Protein AF-0000000071563543 (afdb_homodimer)

Solvent-accessible surface area (backbone atoms only — not comparable to full-atom values): 16253 Å² total; per-residue (Å²): 119,49,54,72,37,62,55,32,38,32,31,23,41,93,49,67,70,64,44,51,49,51,49,24,72,62,41,57,34,40,80,50,36,79,45,78,45,57,53,70,55,47,17,63,61,61,69,35,84,88,38,40,29,44,38,34,32,29,26,33,91,83,61,76,29,34,41,33,40,36,32,52,75,72,74,52,90,63,79,70,77,57,81,63,28,52,14,60,48,34,44,30,37,27,32,78,44,58,68,60,45,46,50,48,38,29,75,74,67,69,46,83,72,74,73,38,64,49,56,52,89,74,28,39,59,25,33,41,30,34,67,47,64,48,94,66,48,27,40,34,32,44,33,26,70,44,85,44,76,74,43,59,113,119,50,55,72,36,63,54,33,39,32,32,24,40,92,49,67,69,63,45,51,50,51,49,26,74,62,41,56,32,40,80,49,35,77,43,77,47,57,54,69,55,48,17,62,61,61,70,34,85,86,39,42,29,44,37,34,34,32,25,34,92,84,61,75,29,34,42,33,40,34,32,54,74,72,74,49,91,61,81,70,76,58,79,64,28,53,15,60,48,34,45,29,37,28,32,78,44,58,68,60,44,46,49,48,37,30,76,74,67,67,45,84,72,74,72,38,64,48,58,51,90,75,28,39,58,25,33,40,30,32,64,45,65,49,94,66,49,27,39,33,30,44,33,26,71,45,84,44,78,73,44,59,111

Sequence (306 aa):
MALLGHDHVNVVVTDMERSIRFYSALFGLGIVMDRPLSGEWFEQVTGLENARARCVILAAPDGTCRIELLQFKTRQPAEAPLPSTPGLRHLALRVDDLGTCLETLHRQFGQTVTATQVPDHIIRGGKGMCYIRDPDGAIIELCQYGLEQPEFRMALLGHDHVNVVVTDMERSIRFYSALFGLGIVMDRPLSGEWFEQVTGLENARARCVILAAPDGTCRIELLQFKTRQPAEAPLPSTPGLRHLALRVDDLGTCLETLHRQFGQTVTATQVPDHIIRGGKGMCYIRDPDGAIIELCQYGLEQPEFR

pLDDT: mean 90.13, std 9.22, range [58.78, 98.12]

InterPro domains:
  IPR004360 Glyoxalase/fosfomycin resistance/dioxygenase domain [PF00903] (7-142)
  IPR018146 Glyoxalase I, conserved site [PS00934] (8-29)
  IPR029068 Glyoxalase/Bleomycin resistance protein/Dihydroxybiphenyl dioxygenase [G3DSA:3.10.180.10] (1-147)
  IPR029068 Glyoxalase/Bleomycin resistance protein/Dihydroxybiphenyl dioxygenase [SSF54593] (3-145)
  IPR037523 Vicinal oxygen chelate (VOC), core domain [PS51819] (5-145)
  IPR051785 Methylmalonyl-CoA/ethylmalonyl-CoA epimerase [PTHR43048] (3-145)

Foldseek 3Di:
DDDPDDQAAEDEDADDVQQQCQCCQQPVWDWPDWDKDFDDVVCVVVVPPRWIWIWTWTADPVRRYIYIYIYTPDDDDDDQDDCPDDDDAEAEDEDADPPVSQVSCCPPVNDHDDWDKDDCVQWPQTKIWDWDAGPVGGTYMYMYGGDDPPRHD/DDDPDDQAAEDEDADDVQQCCQCCQQPVWDWPDWDKDFDDVVCVVVVPPRWIWIWTWTADPVRRYIYIYIYTPDDDDDDQDDCPDDDDAEAEDEDADPPVSQVSCCPPVNDHDDWDKDDCVQWPQTKIWDWDAGPSGGTYMYMYGGDDPPRHD

Organism: Paramagnetospirillum magneticum (strain ATCC 700264 / AMB-1) (NCBI:txid342108)

Structure (mmCIF, N/CA/C/O backbone):
data_AF-0000000071563543-model_v1
#
loop_
_entity.id
_entity.type
_entity.pdbx_description
1 polymer 'Lactoylglutathione lyase and related lyase'
#
loop_
_atom_site.group_PDB
_atom_site.id
_atom_site.type_symbol
_atom_site.label_atom_id
_atom_site.label_alt_id
_atom_site.label_comp_id
_atom_site.label_asym_id
_atom_site.label_entity_id
_atom_site.label_seq_id
_atom_site.pdbx_PDB_ins_code
_atom_site.Cartn_x
_atom_site.Cartn_y
_atom_site.Cartn_z
_atom_site.occupancy
_atom_site.B_iso_or_equiv
_atom_site.auth_seq_id
_atom_site.auth_comp_id
_atom_site.auth_asym_id
_atom_site.auth_atom_id
_atom_site.pdbx_PDB_model_num
ATOM 1 N N . MET A 1 1 ? -11.578 -18.984 3.875 1 67.56 1 MET A N 1
ATOM 2 C CA . MET A 1 1 ? -10.344 -18.297 3.5 1 67.56 1 MET A CA 1
ATOM 3 C C . MET A 1 1 ? -10 -17.203 4.508 1 67.56 1 MET A C 1
ATOM 5 O O . MET A 1 1 ? -10.875 -16.453 4.934 1 67.56 1 MET A O 1
ATOM 9 N N . ALA A 1 2 ? -8.688 -17.484 4.992 1 78.88 2 ALA A N 1
ATOM 10 C CA . ALA A 1 2 ? -8.391 -16.531 6.055 1 78.88 2 ALA A CA 1
ATOM 11 C C . ALA A 1 2 ? -7.25 -15.602 5.648 1 78.88 2 ALA A C 1
ATOM 13 O O . ALA A 1 2 ? -6.273 -16.031 5.035 1 78.88 2 ALA A O 1
ATOM 14 N N . LEU A 1 3 ? -7.504 -14.359 5.574 1 90.62 3 LEU A N 1
ATOM 15 C CA . LEU A 1 3 ? -6.438 -13.359 5.57 1 90.62 3 LEU A CA 1
ATOM 16 C C . LEU A 1 3 ? -5.578 -13.477 6.824 1 90.62 3 LEU A C 1
ATOM 18 O O . LEU A 1 3 ? -6.094 -13.398 7.941 1 90.62 3 LEU A O 1
ATOM 22 N N . LEU A 1 4 ? -4.312 -13.695 6.57 1 88.38 4 LEU A N 1
ATOM 23 C CA . LEU A 1 4 ? -3.418 -13.773 7.723 1 88.38 4 LEU A CA 1
ATOM 24 C C . LEU A 1 4 ? -2.898 -12.383 8.094 1 88.38 4 LEU A C 1
ATOM 26 O O . LEU A 1 4 ? -2.518 -12.148 9.242 1 88.38 4 LEU A O 1
ATOM 30 N N . GLY A 1 5 ? -2.83 -11.477 7.098 1 89.25 5 GLY A N 1
ATOM 31 C CA . GLY A 1 5 ? -2.438 -10.109 7.414 1 89.25 5 GLY A CA 1
ATOM 32 C C . GLY A 1 5 ? -1.781 -9.398 6.246 1 89.25 5 GLY A C 1
ATOM 33 O O . GLY A 1 5 ? -1.666 -9.961 5.152 1 89.25 5 GLY A O 1
ATOM 34 N N . HIS A 1 6 ? -1.491 -8.164 6.461 1 91.44 6 HIS A N 1
ATOM 35 C CA . HIS A 1 6 ? -0.686 -7.363 5.547 1 91.44 6 HIS A CA 1
ATOM 36 C C . HIS A 1 6 ? 0.743 -7.891 5.465 1 91.44 6 HIS A C 1
ATOM 38 O O . HIS A 1 6 ? 1.359 -8.188 6.488 1 91.44 6 HIS A O 1
ATOM 44 N N . ASP A 1 7 ? 1.239 -8.188 4.266 1 93.19 7 ASP A N 1
ATOM 45 C CA . ASP A 1 7 ? 2.611 -8.664 4.117 1 93.19 7 ASP A CA 1
ATOM 46 C C . ASP A 1 7 ? 3.564 -7.504 3.828 1 93.19 7 ASP A C 1
ATOM 48 O O . ASP A 1 7 ? 4.535 -7.293 4.559 1 93.19 7 ASP A O 1
ATOM 52 N N . HIS A 1 8 ? 3.35 -6.816 2.764 1 95.81 8 HIS A N 1
ATOM 53 C CA . HIS A 1 8 ? 4.156 -5.645 2.432 1 95.81 8 HIS A CA 1
ATOM 54 C C . HIS A 1 8 ? 3.459 -4.777 1.391 1 95.81 8 HIS A C 1
ATOM 56 O O . HIS A 1 8 ? 2.447 -5.18 0.814 1 95.81 8 HIS A O 1
ATOM 62 N N . VAL A 1 9 ? 3.934 -3.578 1.262 1 96.5 9 VAL A N 1
ATOM 63 C CA . VAL A 1 9 ? 3.621 -2.719 0.124 1 96.5 9 VAL A CA 1
ATOM 64 C C . VAL A 1 9 ? 4.852 -2.578 -0.771 1 96.5 9 VAL A C 1
ATOM 66 O O . VAL A 1 9 ? 5.969 -2.42 -0.279 1 96.5 9 VAL A O 1
ATOM 69 N N . ASN A 1 10 ? 4.602 -2.67 -2.016 1 96.19 10 ASN A N 1
ATOM 70 C CA . ASN A 1 10 ? 5.703 -2.559 -2.967 1 96.19 10 ASN A CA 1
ATOM 71 C C . ASN A 1 10 ? 5.797 -1.154 -3.555 1 96.19 10 ASN A C 1
ATOM 73 O O . ASN A 1 10 ? 4.777 -0.547 -3.891 1 96.19 10 ASN A O 1
ATOM 77 N N . VAL A 1 11 ? 6.961 -0.669 -3.668 1 95 11 VAL A N 1
ATOM 78 C CA . VAL A 1 11 ? 7.289 0.562 -4.379 1 95 11 VAL A CA 1
ATOM 79 C C . VAL A 1 11 ? 8.352 0.281 -5.441 1 95 11 VAL A C 1
ATOM 81 O O . VAL A 1 11 ? 9.438 -0.201 -5.129 1 95 11 VAL A O 1
ATOM 84 N N . VAL A 1 12 ? 8.023 0.518 -6.641 1 93.12 12 VAL A N 1
ATOM 85 C CA . VAL A 1 12 ? 9.008 0.439 -7.719 1 93.12 12 VAL A CA 1
ATOM 86 C C . VAL A 1 12 ? 9.828 1.728 -7.766 1 93.12 12 VAL A C 1
ATOM 88 O O . VAL A 1 12 ? 9.266 2.824 -7.828 1 93.12 12 VAL A O 1
ATOM 91 N N . VAL A 1 13 ? 11.117 1.605 -7.75 1 94.38 13 VAL A N 1
ATOM 92 C CA . VAL A 1 13 ? 11.969 2.773 -7.555 1 94.38 13 VAL A CA 1
ATOM 93 C C . VAL A 1 13 ? 12.969 2.881 -8.703 1 94.38 13 VAL A C 1
ATOM 95 O O . VAL A 1 13 ? 13.266 1.888 -9.375 1 94.38 13 VAL A O 1
ATOM 98 N N . THR A 1 14 ? 13.523 4.102 -8.922 1 93.12 14 THR A N 1
ATOM 99 C CA . THR A 1 14 ? 14.484 4.348 -10 1 93.12 14 THR A CA 1
ATOM 100 C C . THR A 1 14 ? 15.906 4.391 -9.453 1 93.12 14 THR A C 1
ATOM 102 O O . THR A 1 14 ? 16.875 4.234 -10.211 1 93.12 14 THR A O 1
ATOM 105 N N . ASP A 1 15 ? 16.094 4.637 -8.188 1 95.5 15 ASP A N 1
ATOM 106 C CA . ASP A 1 15 ? 17.375 4.656 -7.477 1 95.5 15 ASP A CA 1
ATOM 107 C C . ASP A 1 15 ? 17.25 4.004 -6.102 1 95.5 15 ASP A C 1
ATOM 109 O O . ASP A 1 15 ? 16.703 4.605 -5.172 1 95.5 15 ASP A O 1
ATOM 113 N N . MET A 1 16 ? 17.781 2.801 -5.969 1 97.38 16 MET A N 1
ATOM 114 C CA . MET A 1 16 ? 17.594 1.963 -4.789 1 97.38 16 MET A CA 1
ATOM 115 C C . MET A 1 16 ? 18.156 2.635 -3.543 1 97.38 16 MET A C 1
ATOM 117 O O . MET A 1 16 ? 17.484 2.729 -2.518 1 97.38 16 MET A O 1
ATOM 121 N N . GLU A 1 17 ? 19.375 3.121 -3.652 1 98.12 17 GLU A N 1
ATOM 122 C CA . GLU A 1 17 ? 20.031 3.689 -2.486 1 98.12 17 GLU A CA 1
ATOM 123 C C . GLU A 1 17 ? 19.312 4.934 -1.982 1 98.12 17 GLU A C 1
ATOM 125 O O . GLU A 1 17 ? 19.188 5.141 -0.774 1 98.12 17 GLU A O 1
ATOM 130 N N . ARG A 1 18 ? 18.875 5.754 -2.861 1 97.19 18 ARG A N 1
ATOM 131 C CA . ARG A 1 18 ? 18.109 6.941 -2.492 1 97.19 18 ARG A CA 1
ATOM 132 C C . ARG A 1 18 ? 16.844 6.562 -1.751 1 97.19 18 ARG A C 1
ATOM 134 O O . ARG A 1 18 ? 16.484 7.199 -0.755 1 97.19 18 ARG A O 1
ATOM 141 N N . SER A 1 19 ? 16.188 5.57 -2.279 1 97.69 19 SER A N 1
ATOM 142 C CA . SER A 1 19 ? 14.938 5.137 -1.661 1 97.69 19 SER A CA 1
ATOM 143 C C . SER A 1 19 ? 15.188 4.488 -0.303 1 97.69 19 SER A C 1
ATOM 145 O O . SER A 1 19 ? 14.461 4.75 0.659 1 97.69 19 SER A O 1
ATOM 147 N N . ILE A 1 20 ? 16.188 3.656 -0.198 1 98.06 20 ILE A N 1
ATOM 148 C CA . ILE A 1 20 ? 16.547 3.049 1.079 1 98.06 20 ILE A CA 1
ATOM 149 C C . ILE A 1 20 ? 16.797 4.141 2.119 1 98.06 20 ILE A C 1
ATOM 151 O O . ILE A 1 20 ? 16.281 4.066 3.238 1 98.06 20 ILE A O 1
ATOM 155 N N . ARG A 1 21 ? 17.547 5.137 1.767 1 97.62 21 ARG A N 1
ATOM 156 C CA . ARG A 1 21 ? 17.875 6.23 2.676 1 97.62 21 ARG A CA 1
ATOM 157 C C . ARG A 1 21 ? 16.609 6.945 3.141 1 97.62 21 ARG A C 1
ATOM 159 O O . ARG A 1 21 ? 16.469 7.27 4.32 1 97.62 21 ARG A O 1
ATOM 166 N N . PHE A 1 22 ? 15.727 7.203 2.256 1 97.25 22 PHE A N 1
ATOM 167 C CA . PHE A 1 22 ? 14.484 7.91 2.561 1 97.25 22 PHE A CA 1
ATOM 168 C C . PHE A 1 22 ? 13.672 7.148 3.604 1 97.25 22 PHE A C 1
ATOM 170 O O . PHE A 1 22 ? 13.336 7.699 4.656 1 97.25 22 PHE A O 1
ATOM 177 N N . TYR A 1 23 ? 13.367 5.898 3.326 1 97.06 23 TYR A N 1
ATOM 178 C CA . TYR A 1 23 ? 12.5 5.105 4.191 1 97.06 23 TYR A CA 1
ATOM 179 C C . TYR A 1 23 ? 13.195 4.773 5.504 1 97.06 23 TYR A C 1
ATOM 181 O O . TYR A 1 23 ? 12.555 4.68 6.551 1 97.06 23 TYR A O 1
ATOM 189 N N . SER A 1 24 ? 14.531 4.613 5.453 1 95.69 24 SER A N 1
ATOM 190 C CA . SER A 1 24 ? 15.281 4.363 6.68 1 95.69 24 SER A CA 1
ATOM 191 C C . SER A 1 24 ? 15.305 5.598 7.574 1 95.69 24 SER A C 1
ATOM 193 O O . SER A 1 24 ? 15.062 5.5 8.781 1 95.69 24 SER A O 1
ATOM 195 N N . ALA A 1 25 ? 15.594 6.711 7.043 1 94.56 25 ALA A N 1
ATOM 196 C CA . ALA A 1 25 ? 15.742 7.949 7.805 1 94.56 25 ALA A CA 1
ATOM 197 C C . ALA A 1 25 ? 14.422 8.367 8.438 1 94.56 25 ALA A C 1
ATOM 199 O O . ALA A 1 25 ? 14.391 8.82 9.578 1 94.56 25 ALA A O 1
ATOM 200 N N . LEU A 1 26 ? 13.344 8.195 7.711 1 94 26 LEU A N 1
ATOM 201 C CA . LEU A 1 26 ? 12.062 8.711 8.188 1 94 26 LEU A CA 1
ATOM 202 C C . LEU A 1 26 ? 11.391 7.703 9.117 1 94 26 LEU A C 1
ATOM 204 O O . LEU A 1 26 ? 10.703 8.094 10.062 1 94 26 LEU A O 1
ATOM 208 N N . PHE A 1 27 ? 11.586 6.41 8.812 1 94.75 27 PHE A N 1
ATOM 209 C CA . PHE A 1 27 ? 10.734 5.445 9.492 1 94.75 27 PHE A CA 1
ATOM 210 C C . PHE A 1 27 ? 11.562 4.43 10.266 1 94.75 27 PHE A C 1
ATOM 212 O O . PHE A 1 27 ? 11.023 3.566 10.953 1 94.75 27 PHE A O 1
ATOM 219 N N . GLY A 1 28 ? 12.867 4.496 10.172 1 93.44 28 GLY A N 1
ATOM 220 C CA . GLY A 1 28 ? 13.734 3.58 10.891 1 93.44 28 GLY A CA 1
ATOM 221 C C . GLY A 1 28 ? 13.672 2.158 10.367 1 93.44 28 GLY A C 1
ATOM 222 O O . GLY A 1 28 ? 13.898 1.204 11.117 1 93.44 28 GLY A O 1
ATOM 223 N N . LEU A 1 29 ? 13.273 2.012 9.133 1 95.44 29 LEU A N 1
ATOM 224 C CA . LEU A 1 29 ? 13.211 0.683 8.531 1 95.44 29 LEU A CA 1
A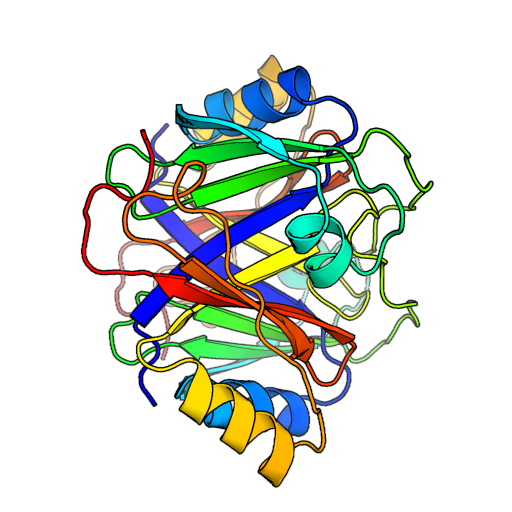TOM 225 C C . LEU A 1 29 ? 14.602 0.188 8.148 1 95.44 29 LEU A C 1
ATOM 227 O O . LEU A 1 29 ? 15.43 0.966 7.684 1 95.44 29 LEU A O 1
ATOM 231 N N . GLY A 1 30 ? 14.789 -1.128 8.414 1 95.94 30 GLY A N 1
ATOM 232 C CA . GLY A 1 30 ? 16.062 -1.745 8.07 1 95.94 30 GLY A CA 1
ATOM 233 C C . GLY A 1 30 ? 15.93 -2.82 7.008 1 95.94 30 GLY A C 1
ATOM 234 O O . GLY A 1 30 ? 14.852 -3.367 6.797 1 95.94 30 GLY A O 1
ATOM 235 N N . ILE A 1 31 ? 17.078 -3.152 6.316 1 96.75 31 ILE A N 1
ATOM 236 C CA . ILE A 1 31 ? 17.094 -4.137 5.242 1 96.75 31 ILE A CA 1
ATOM 237 C C . ILE A 1 31 ? 17 -5.543 5.824 1 96.75 31 ILE A C 1
ATOM 239 O O . ILE A 1 31 ? 17.812 -5.926 6.676 1 96.75 31 ILE A O 1
ATOM 243 N N . VAL A 1 32 ? 16.078 -6.293 5.348 1 95 32 VAL A N 1
ATOM 244 C CA . VAL A 1 32 ? 15.977 -7.676 5.801 1 95 32 VAL A CA 1
ATOM 245 C C . VAL A 1 32 ? 16.188 -8.617 4.617 1 95 32 VAL A C 1
ATOM 247 O O . VAL A 1 32 ? 16.359 -9.828 4.801 1 95 32 VAL A O 1
ATOM 250 N N . MET A 1 33 ? 16.188 -8.117 3.455 1 95.19 33 MET A N 1
ATOM 251 C CA . MET A 1 33 ? 16.484 -8.867 2.238 1 95.19 33 MET A CA 1
ATOM 252 C C . MET A 1 33 ? 17.031 -7.938 1.155 1 95.19 33 MET A C 1
ATOM 254 O O . MET A 1 33 ? 16.547 -6.82 0.985 1 95.19 33 MET A O 1
ATOM 258 N N . ASP A 1 34 ? 17.984 -8.289 0.475 1 96.81 34 ASP A N 1
ATOM 259 C CA . ASP A 1 34 ? 18.594 -7.613 -0.674 1 96.81 34 ASP A CA 1
ATOM 260 C C . ASP A 1 34 ? 19.094 -8.625 -1.7 1 96.81 34 ASP A C 1
ATOM 262 O O . ASP A 1 34 ? 20.141 -9.258 -1.499 1 96.81 34 ASP A O 1
ATOM 266 N N . ARG A 1 35 ? 18.25 -8.742 -2.795 1 95.88 35 ARG A N 1
ATOM 267 C CA . ARG A 1 35 ? 18.578 -9.789 -3.76 1 95.88 35 ARG A CA 1
ATOM 268 C C . ARG A 1 35 ? 18.219 -9.359 -5.176 1 95.88 35 ARG A C 1
ATOM 270 O O . ARG A 1 35 ? 17.266 -8.609 -5.379 1 95.88 35 ARG A O 1
ATOM 277 N N . PRO A 1 36 ? 18.969 -9.875 -6.105 1 95.69 36 PRO A N 1
ATOM 278 C CA . PRO A 1 36 ? 18.5 -9.773 -7.492 1 95.69 36 PRO A CA 1
ATOM 279 C C . PRO A 1 36 ? 17.391 -10.758 -7.816 1 95.69 36 PRO A C 1
ATOM 281 O O . PRO A 1 36 ? 17.391 -11.883 -7.309 1 95.69 36 PRO A O 1
ATOM 284 N N . LEU A 1 37 ? 16.453 -10.352 -8.602 1 95 37 LEU A N 1
ATOM 285 C CA . LEU A 1 37 ? 15.383 -11.211 -9.078 1 95 37 LEU A CA 1
ATOM 286 C C . LEU A 1 37 ? 15.43 -11.352 -10.594 1 95 37 LEU A C 1
ATOM 288 O O . LEU A 1 37 ? 15.633 -10.367 -11.305 1 95 37 LEU A O 1
ATOM 292 N N . SER A 1 38 ? 15.367 -12.516 -11.023 1 94.44 38 SER A N 1
ATOM 293 C CA . SER A 1 38 ? 15.297 -12.867 -12.438 1 94.44 38 SER A CA 1
ATOM 294 C C . SER A 1 38 ? 14.828 -14.305 -12.633 1 94.44 38 SER A C 1
ATOM 296 O O . SER A 1 38 ? 14.57 -15.016 -11.656 1 94.44 38 SER A O 1
ATOM 298 N N . GLY A 1 39 ? 14.641 -14.641 -13.938 1 93.94 39 GLY A N 1
ATOM 299 C CA . GLY A 1 39 ? 14.281 -16.016 -14.25 1 93.94 39 GLY A CA 1
ATOM 300 C C . GLY A 1 39 ? 12.82 -16.188 -14.625 1 93.94 39 GLY A C 1
ATOM 301 O O . GLY A 1 39 ? 12.062 -15.219 -14.641 1 93.94 39 GLY A O 1
ATOM 302 N N . GLU A 1 40 ? 12.492 -17.422 -14.898 1 93.44 40 GLU A N 1
ATOM 303 C CA . GLU A 1 40 ? 11.172 -17.75 -15.438 1 93.44 40 GLU A CA 1
ATOM 304 C C . GLU A 1 40 ? 10.062 -17.375 -14.461 1 93.44 40 GLU A C 1
ATOM 306 O O . GLU A 1 40 ? 9.031 -16.828 -14.859 1 93.44 40 GLU A O 1
ATOM 311 N N . TRP A 1 41 ? 10.266 -17.688 -13.188 1 91.69 41 TRP A N 1
ATOM 312 C CA . TRP A 1 41 ? 9.234 -17.391 -12.203 1 91.69 41 TRP A CA 1
ATOM 313 C C . TRP A 1 41 ? 8.961 -15.898 -12.141 1 91.69 41 TRP A C 1
ATOM 315 O O . TRP A 1 41 ? 7.805 -15.477 -12.031 1 91.69 41 TRP A O 1
ATOM 325 N N . PHE A 1 42 ? 9.969 -15.055 -12.18 1 92.5 42 PHE A N 1
ATOM 326 C CA . PHE A 1 42 ? 9.859 -13.602 -12.086 1 92.5 42 PHE A CA 1
ATOM 327 C C . PHE A 1 42 ? 9.195 -13.031 -13.336 1 92.5 42 PHE A C 1
ATOM 329 O O . PHE A 1 42 ? 8.383 -12.109 -13.242 1 92.5 42 PHE A O 1
ATOM 336 N N . GLU A 1 43 ? 9.562 -13.672 -14.5 1 90.81 43 GLU A N 1
ATOM 337 C CA . GLU A 1 43 ? 8.875 -13.312 -15.734 1 90.81 43 GLU A CA 1
ATOM 338 C C . GLU A 1 43 ? 7.383 -13.641 -15.648 1 90.81 43 GLU A C 1
ATOM 340 O O . GLU A 1 43 ? 6.543 -12.859 -16.094 1 90.81 43 GLU A O 1
ATOM 345 N N . GLN A 1 44 ? 7.16 -14.797 -15.094 1 90.81 44 GLN A N 1
ATOM 346 C CA . GLN A 1 44 ? 5.777 -15.242 -14.977 1 90.81 44 GLN A CA 1
ATOM 347 C C . GLN A 1 44 ? 4.969 -14.312 -14.086 1 90.81 44 GLN A C 1
ATOM 349 O O . GLN A 1 44 ? 3.854 -13.922 -14.43 1 90.81 44 GLN A O 1
ATOM 354 N N . VAL A 1 45 ? 5.508 -13.93 -12.953 1 90.31 45 VAL A N 1
ATOM 355 C CA . VAL A 1 45 ? 4.742 -13.141 -12 1 90.31 45 VAL A CA 1
ATOM 356 C C . VAL A 1 45 ? 4.59 -11.711 -12.508 1 90.31 45 VAL A C 1
ATOM 358 O O . VAL A 1 45 ? 3.541 -11.086 -12.328 1 90.31 45 VAL A O 1
ATOM 361 N N . THR A 1 46 ? 5.574 -11.133 -13.148 1 87.44 46 THR A N 1
ATOM 362 C CA . THR A 1 46 ? 5.543 -9.734 -13.57 1 87.44 46 THR A CA 1
ATOM 363 C C . THR A 1 46 ? 4.879 -9.594 -14.938 1 87.44 46 THR A C 1
ATOM 365 O O . THR A 1 46 ? 4.465 -8.5 -15.32 1 87.44 46 THR A O 1
ATOM 368 N N . GLY A 1 47 ? 4.852 -10.742 -15.68 1 86.62 47 GLY A N 1
ATOM 369 C CA . GLY A 1 47 ? 4.375 -10.68 -17.047 1 86.62 47 GLY A CA 1
ATOM 370 C C . GLY A 1 47 ? 5.344 -9.984 -17.984 1 86.62 47 GLY A C 1
ATOM 371 O O . GLY A 1 47 ? 4.953 -9.531 -19.062 1 86.62 47 GLY A O 1
ATOM 372 N N . LEU A 1 48 ? 6.598 -9.758 -17.594 1 85.44 48 LEU A N 1
ATOM 373 C CA . LEU A 1 48 ? 7.609 -9.055 -18.375 1 85.44 48 LEU A CA 1
ATOM 374 C C . LEU A 1 48 ? 8.703 -10.008 -18.844 1 85.44 48 LEU A C 1
ATOM 376 O O . LEU A 1 48 ? 9.352 -10.664 -18.016 1 85.44 48 LEU A O 1
ATOM 380 N N . GLU A 1 49 ? 8.875 -10.094 -20.125 1 88.94 49 GLU A N 1
ATOM 381 C CA . GLU A 1 49 ? 9.93 -10.938 -20.672 1 88.94 49 GLU A CA 1
ATOM 382 C C . GLU A 1 49 ? 11.312 -10.438 -20.266 1 88.94 49 GLU A C 1
ATOM 384 O O . GLU A 1 49 ? 11.57 -9.234 -20.281 1 88.94 49 GLU A O 1
ATOM 389 N N . ASN A 1 50 ? 12.156 -11.367 -19.828 1 91 50 ASN A N 1
ATOM 390 C CA . ASN A 1 50 ? 13.531 -11.086 -19.438 1 91 50 ASN A CA 1
ATOM 391 C C . ASN A 1 50 ? 13.594 -10.062 -18.297 1 91 50 ASN A C 1
ATOM 393 O O . ASN A 1 50 ? 14.5 -9.234 -18.266 1 91 50 ASN A O 1
ATOM 397 N N . ALA A 1 51 ? 12.602 -10.148 -17.516 1 90 51 ALA A N 1
ATOM 398 C CA . ALA A 1 51 ? 12.555 -9.219 -16.391 1 90 51 ALA A CA 1
ATOM 399 C C . ALA A 1 51 ? 13.727 -9.445 -15.445 1 90 51 ALA A C 1
ATOM 401 O O . ALA A 1 51 ? 14.047 -10.594 -15.117 1 90 51 ALA A O 1
ATOM 402 N N . ARG A 1 52 ? 14.43 -8.383 -15.031 1 94.12 52 ARG A N 1
ATOM 403 C CA . ARG A 1 52 ? 15.477 -8.352 -14.016 1 94.12 52 ARG A CA 1
ATOM 404 C C . ARG A 1 52 ? 15.305 -7.16 -13.078 1 94.12 52 ARG A C 1
ATOM 406 O O . ARG A 1 52 ? 14.977 -6.059 -13.523 1 94.12 52 ARG A O 1
ATOM 413 N N . ALA A 1 53 ? 15.492 -7.402 -11.789 1 94.62 53 ALA A N 1
ATOM 414 C CA . ALA A 1 53 ? 15.336 -6.328 -10.812 1 94.62 53 ALA A CA 1
ATOM 415 C C . ALA A 1 53 ? 16.172 -6.59 -9.57 1 94.62 53 ALA A C 1
ATOM 417 O O . ALA A 1 53 ? 16.562 -7.734 -9.297 1 94.62 53 ALA A O 1
ATOM 418 N N . ARG A 1 54 ? 16.562 -5.559 -8.898 1 97.06 54 ARG A N 1
ATOM 419 C CA . ARG A 1 54 ? 17.016 -5.645 -7.512 1 97.06 54 ARG A CA 1
ATOM 420 C C . ARG A 1 54 ? 15.852 -5.473 -6.543 1 97.06 54 ARG A C 1
ATOM 422 O O . ARG A 1 54 ? 15.07 -4.531 -6.676 1 97.06 54 ARG A O 1
ATOM 429 N N . CYS A 1 55 ? 15.703 -6.402 -5.664 1 97.12 55 CYS A N 1
ATOM 430 C CA . CYS A 1 55 ? 14.641 -6.387 -4.668 1 97.12 55 CYS A CA 1
ATOM 431 C C . CYS A 1 55 ? 15.211 -6.203 -3.266 1 97.12 55 CYS A C 1
ATOM 433 O O . CYS A 1 55 ? 16.047 -6.992 -2.818 1 97.12 55 CYS A O 1
ATOM 435 N N . VAL A 1 56 ? 14.789 -5.199 -2.568 1 97.75 56 VAL A N 1
ATOM 436 C CA . VAL A 1 56 ? 15.141 -4.941 -1.176 1 97.75 56 VAL A CA 1
ATOM 437 C C . VAL A 1 56 ? 13.875 -4.875 -0.326 1 97.75 56 VAL A C 1
ATOM 439 O O . VAL A 1 56 ? 12.938 -4.145 -0.655 1 97.75 56 VAL A O 1
ATOM 442 N N . ILE A 1 57 ? 13.812 -5.652 0.666 1 97.19 57 ILE A N 1
ATOM 443 C CA 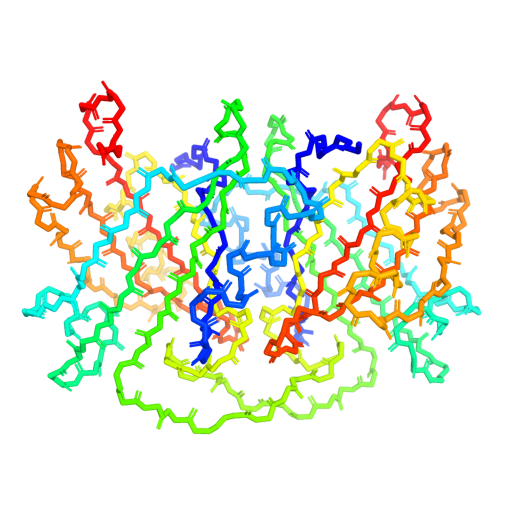. ILE A 1 57 ? 12.727 -5.535 1.627 1 97.19 57 ILE A CA 1
ATOM 444 C C . ILE A 1 57 ? 13.211 -4.812 2.881 1 97.19 57 ILE A C 1
ATOM 446 O O . ILE A 1 57 ? 14.203 -5.219 3.49 1 97.19 57 ILE A O 1
ATOM 450 N N . LEU A 1 58 ? 12.594 -3.713 3.207 1 97.12 58 LEU A N 1
ATOM 451 C CA . LEU A 1 58 ? 12.789 -2.977 4.449 1 97.12 58 LEU A CA 1
ATOM 452 C C . LEU A 1 58 ? 11.727 -3.352 5.477 1 97.12 58 LEU A C 1
ATOM 454 O O . LEU A 1 58 ? 10.555 -3.52 5.133 1 97.12 58 LEU A O 1
ATOM 458 N N . ALA A 1 59 ? 12.164 -3.467 6.727 1 95.31 59 ALA A N 1
ATOM 459 C CA . ALA A 1 59 ? 11.203 -3.84 7.762 1 95.31 59 ALA A CA 1
ATOM 460 C C . ALA A 1 59 ? 11.461 -3.064 9.047 1 95.31 59 ALA A C 1
ATOM 462 O O . ALA A 1 59 ? 12.602 -2.711 9.352 1 95.31 59 ALA A O 1
ATOM 463 N N . ALA A 1 60 ? 10.328 -2.818 9.734 1 92.69 60 ALA A N 1
ATOM 464 C CA . ALA A 1 60 ? 10.469 -2.379 11.117 1 92.69 60 ALA A CA 1
ATOM 465 C C . ALA A 1 60 ? 11.117 -3.463 11.977 1 92.69 60 ALA A C 1
ATOM 467 O O . ALA A 1 60 ? 11.055 -4.648 11.641 1 92.69 60 ALA A O 1
ATOM 468 N N . PRO A 1 61 ? 11.703 -3.047 13.07 1 85.44 61 PRO A N 1
ATOM 469 C CA . PRO A 1 61 ? 12.383 -4.031 13.914 1 85.44 61 PRO A CA 1
ATOM 470 C C . PRO A 1 61 ? 11.453 -5.145 14.391 1 85.44 61 PRO A C 1
ATOM 472 O O . PRO A 1 61 ? 11.883 -6.293 14.531 1 85.44 61 PRO A O 1
ATOM 475 N N . ASP A 1 62 ? 10.156 -4.828 14.547 1 82.69 62 ASP A N 1
ATOM 476 C CA . ASP A 1 62 ? 9.219 -5.836 15.039 1 82.69 62 ASP A CA 1
ATOM 477 C C . ASP A 1 62 ? 8.602 -6.621 13.891 1 82.69 62 ASP A C 1
ATOM 479 O O . ASP A 1 62 ? 7.785 -7.52 14.109 1 82.69 62 ASP A O 1
ATOM 483 N N . GLY A 1 63 ? 8.945 -6.312 12.703 1 80.38 63 GLY A N 1
ATOM 484 C CA . GLY A 1 63 ? 8.531 -7.059 11.523 1 80.38 63 GLY A CA 1
ATOM 485 C C . GLY A 1 63 ? 7.121 -6.73 11.07 1 80.38 63 GLY A C 1
ATOM 486 O O . GLY A 1 63 ? 6.637 -7.289 10.086 1 80.38 63 GLY A O 1
ATOM 487 N N . THR A 1 64 ? 6.445 -5.824 11.758 1 78.94 64 THR A N 1
ATOM 488 C CA . THR A 1 64 ? 5.016 -5.613 11.547 1 78.94 64 THR A CA 1
ATOM 489 C C . THR A 1 64 ? 4.777 -4.703 10.344 1 78.94 64 THR A C 1
ATOM 491 O O . THR A 1 64 ? 3.652 -4.609 9.844 1 78.94 64 THR A O 1
ATOM 494 N N . CYS A 1 65 ? 5.754 -4.047 9.859 1 89.88 65 CYS A N 1
ATOM 495 C CA . CYS A 1 65 ? 5.66 -3.148 8.719 1 89.88 65 CYS A CA 1
ATOM 496 C C . CYS A 1 65 ? 6.797 -3.396 7.734 1 89.88 65 CYS A C 1
ATOM 498 O O . CYS A 1 65 ? 7.973 -3.289 8.094 1 89.88 65 CYS A O 1
ATOM 500 N N . ARG A 1 66 ? 6.418 -3.727 6.508 1 95.44 66 ARG A N 1
ATOM 501 C CA . ARG A 1 66 ? 7.414 -3.998 5.473 1 95.44 66 ARG A CA 1
ATOM 502 C C . ARG A 1 66 ? 7.113 -3.209 4.203 1 95.44 66 ARG A C 1
ATOM 504 O O . ARG A 1 66 ? 5.957 -3.104 3.791 1 95.44 66 ARG A O 1
ATOM 511 N N . ILE A 1 67 ? 8.125 -2.688 3.695 1 97.38 67 ILE A N 1
ATOM 512 C CA . ILE A 1 67 ? 8.086 -2.057 2.381 1 97.38 67 ILE A CA 1
ATOM 513 C C . ILE A 1 67 ? 9.062 -2.758 1.441 1 97.38 67 ILE A C 1
ATOM 515 O O . ILE A 1 67 ? 10.242 -2.918 1.769 1 97.38 67 ILE A O 1
ATOM 519 N N . GLU A 1 68 ? 8.617 -3.242 0.346 1 97.56 68 GLU A N 1
ATOM 520 C CA . GLU A 1 68 ? 9.453 -3.824 -0.698 1 97.56 68 GLU A CA 1
ATOM 521 C C . GLU A 1 68 ? 9.82 -2.787 -1.755 1 97.56 68 GLU A C 1
ATOM 523 O O . GLU A 1 68 ? 8.938 -2.18 -2.367 1 97.56 68 GLU A O 1
ATOM 528 N N . LEU A 1 69 ? 11.039 -2.533 -1.896 1 97.38 69 LEU A N 1
ATOM 529 C CA . LEU A 1 69 ? 11.562 -1.697 -2.971 1 97.38 69 LEU A CA 1
ATOM 530 C C . LEU A 1 69 ? 12.031 -2.551 -4.145 1 97.38 69 LEU A C 1
ATOM 532 O O . LEU A 1 69 ? 12.82 -3.482 -3.967 1 97.38 69 LEU A O 1
ATOM 536 N N . LEU A 1 70 ? 11.547 -2.344 -5.305 1 95.5 70 LEU A N 1
ATOM 537 C CA . LEU A 1 70 ? 11.898 -3.072 -6.516 1 95.5 70 LEU A CA 1
ATOM 538 C C . LEU A 1 70 ? 12.461 -2.127 -7.574 1 95.5 70 LEU A C 1
ATOM 540 O O . LEU A 1 70 ? 11.797 -1.172 -7.977 1 95.5 70 LEU A O 1
ATOM 544 N N . GLN A 1 71 ? 13.664 -2.334 -8 1 95.31 71 GLN A N 1
ATOM 545 C CA . GLN A 1 71 ? 14.297 -1.555 -9.055 1 95.31 71 GLN A CA 1
ATOM 546 C C . GLN A 1 71 ? 14.516 -2.402 -10.305 1 95.31 71 GLN A C 1
ATOM 548 O O . GLN A 1 71 ? 15.406 -3.252 -10.336 1 95.31 71 GLN A O 1
ATOM 553 N N . PHE A 1 72 ? 13.703 -2.16 -11.281 1 92.62 72 PHE A N 1
ATOM 554 C CA . PHE A 1 72 ? 13.812 -2.898 -12.531 1 92.62 72 PHE A CA 1
ATOM 555 C C . PHE A 1 72 ? 14.977 -2.371 -13.367 1 92.62 72 PHE A C 1
ATOM 557 O O . PHE A 1 72 ? 15.25 -1.17 -13.359 1 92.62 72 PHE A O 1
ATOM 564 N N . LYS A 1 73 ? 15.648 -3.229 -14.102 1 89.69 73 LYS A N 1
ATOM 565 C CA . LYS A 1 73 ? 16.719 -2.824 -15.008 1 89.69 73 LYS A CA 1
ATOM 566 C C . LYS A 1 73 ? 16.156 -2.055 -16.203 1 89.69 73 LYS A C 1
ATOM 568 O O . LYS A 1 73 ? 16.766 -1.085 -16.656 1 89.69 73 LYS A O 1
ATOM 573 N N . THR A 1 74 ? 15.031 -2.537 -16.75 1 77.94 74 THR A N 1
ATOM 574 C CA . THR A 1 74 ? 14.359 -1.813 -17.828 1 77.94 74 THR A CA 1
ATOM 575 C C . THR A 1 74 ? 13.219 -0.971 -17.266 1 77.94 74 THR A C 1
ATOM 577 O O . THR A 1 74 ? 12.438 -1.439 -16.438 1 77.94 74 THR A O 1
ATOM 580 N N . ARG A 1 75 ? 13.461 0.3 -17.453 1 64.81 75 ARG A N 1
ATOM 581 C CA . ARG A 1 75 ? 12.523 1.24 -16.844 1 64.81 75 ARG A CA 1
ATOM 582 C C . ARG A 1 75 ? 11.477 1.696 -17.859 1 64.81 75 ARG A C 1
ATOM 584 O O . ARG A 1 75 ? 11.797 1.951 -19.016 1 64.81 75 ARG A O 1
ATOM 591 N N . GLN A 1 76 ? 10.219 1.643 -17.312 1 65.44 76 GLN A N 1
ATOM 592 C CA . GLN A 1 76 ? 9.227 2.379 -18.094 1 65.44 76 GLN A CA 1
ATOM 593 C C . GLN A 1 76 ? 8.969 3.756 -17.484 1 65.44 76 GLN A C 1
ATOM 595 O O . GLN A 1 76 ? 9.016 3.924 -16.266 1 65.44 76 GLN A O 1
ATOM 600 N N . PRO A 1 77 ? 8.953 4.805 -18.344 1 58.88 77 PRO A N 1
ATOM 601 C CA . PRO A 1 77 ? 8.633 6.141 -17.828 1 58.88 77 PRO A CA 1
ATOM 602 C C . PRO A 1 77 ? 7.246 6.211 -17.188 1 58.88 77 PRO A C 1
ATOM 604 O O . PRO A 1 77 ? 6.344 5.477 -17.594 1 58.88 77 PRO A O 1
ATOM 607 N N . ALA A 1 78 ? 7.133 6.664 -15.969 1 59.75 78 ALA A N 1
ATOM 608 C CA . ALA A 1 78 ? 5.781 6.887 -15.461 1 59.75 78 ALA A CA 1
ATOM 609 C C . ALA A 1 78 ? 5.66 8.258 -14.805 1 59.75 78 ALA A C 1
ATOM 611 O O . ALA A 1 78 ? 6.633 8.781 -14.258 1 59.75 78 ALA A O 1
ATOM 612 N N . GLU A 1 79 ? 4.445 8.961 -15.062 1 59.81 79 GLU A N 1
ATOM 613 C CA . GLU A 1 79 ? 4.098 10.172 -14.32 1 59.81 79 GLU A CA 1
ATOM 614 C C . GLU A 1 79 ? 3.488 9.828 -12.961 1 59.81 79 GLU A C 1
ATOM 616 O O . GLU A 1 79 ? 2.789 8.828 -12.82 1 59.81 79 GLU A O 1
ATOM 621 N N . ALA A 1 80 ? 3.799 10.664 -11.969 1 63.84 80 ALA A N 1
ATOM 622 C CA . ALA A 1 80 ? 3.215 10.492 -10.641 1 63.84 80 ALA A CA 1
ATOM 623 C C . ALA A 1 80 ? 1.702 10.688 -10.68 1 63.84 80 ALA A C 1
ATOM 625 O O . ALA A 1 80 ? 1.203 11.633 -11.289 1 63.84 80 ALA A O 1
ATOM 626 N N . PRO A 1 81 ? 0.967 9.766 -10.086 1 62.62 81 PRO A N 1
ATOM 627 C CA . PRO A 1 81 ? -0.489 9.93 -10.07 1 62.62 81 PRO A CA 1
ATOM 628 C C . PRO A 1 81 ? -0.95 11.047 -9.141 1 62.62 81 PRO A C 1
ATOM 630 O O . PRO A 1 81 ? -0.238 11.398 -8.195 1 62.62 81 PRO A O 1
ATOM 633 N N . LEU A 1 82 ? -2.062 11.672 -9.383 1 64.5 82 LEU A N 1
ATOM 634 C CA . LEU A 1 82 ? -2.758 12.578 -8.477 1 64.5 82 LEU A CA 1
ATOM 635 C C . LEU A 1 82 ? -3.426 11.805 -7.348 1 64.5 82 LEU A C 1
ATOM 637 O O . LEU A 1 82 ? -3.725 10.617 -7.492 1 64.5 82 LEU A O 1
ATOM 641 N N . PRO A 1 83 ? -3.717 12.391 -6.191 1 65.25 83 PRO A N 1
ATOM 642 C CA . PRO A 1 83 ? -4.391 11.727 -5.074 1 65.25 83 PRO A CA 1
ATOM 643 C C . PRO A 1 83 ? -5.734 11.117 -5.473 1 65.25 83 PRO A C 1
ATOM 645 O O . PRO A 1 83 ? -6.18 10.141 -4.867 1 65.25 83 PRO A O 1
ATOM 648 N N . SER A 1 84 ? -6.336 11.703 -6.504 1 68.75 84 SER A N 1
ATOM 649 C CA . SER A 1 84 ? -7.672 11.266 -6.898 1 68.75 84 SER A CA 1
ATOM 650 C C . SER A 1 84 ? -7.605 10.242 -8.031 1 68.75 84 SER A C 1
ATOM 652 O O . SER A 1 84 ? -8.641 9.766 -8.508 1 68.75 84 SER A O 1
ATOM 654 N N . THR A 1 85 ? -6.418 9.844 -8.594 1 70.19 85 THR A N 1
ATOM 655 C CA . THR A 1 85 ? -6.281 8.867 -9.664 1 70.19 85 THR A CA 1
ATOM 656 C C . THR A 1 85 ? -6.641 7.469 -9.172 1 70.19 85 THR A C 1
ATOM 658 O O . THR A 1 85 ? -6.113 7.008 -8.156 1 70.19 85 THR A O 1
ATOM 661 N N . PRO A 1 86 ? -7.551 6.793 -9.789 1 75.81 86 PRO A N 1
ATOM 662 C CA . PRO A 1 86 ? -7.945 5.453 -9.344 1 75.81 86 PRO A CA 1
ATOM 663 C C . PRO A 1 86 ? -6.766 4.488 -9.258 1 75.81 86 PRO A C 1
ATOM 665 O O . PRO A 1 86 ? -5.84 4.562 -10.07 1 75.81 86 PRO A O 1
ATOM 668 N N . GLY A 1 87 ? -6.914 3.527 -8.328 1 82.62 87 GLY A N 1
ATOM 669 C CA . GLY A 1 87 ? -5.859 2.551 -8.094 1 82.62 87 GLY A CA 1
ATOM 670 C C . GLY A 1 87 ? -5.191 2.705 -6.742 1 82.62 87 GLY A C 1
ATOM 671 O O . GLY A 1 87 ? -5.688 3.428 -5.879 1 82.62 87 GLY A O 1
ATOM 672 N N . LEU A 1 88 ? -4.191 1.909 -6.504 1 88.94 88 LEU A N 1
ATOM 673 C CA . LEU A 1 88 ? -3.377 2.055 -5.305 1 88.94 88 LEU A CA 1
ATOM 674 C C . LEU A 1 88 ? -2.736 3.438 -5.246 1 88.94 88 LEU A C 1
ATOM 676 O O . LEU A 1 88 ? -2 3.824 -6.156 1 88.94 88 LEU A O 1
ATOM 680 N N . ARG A 1 89 ? -2.973 4.152 -4.141 1 89.12 89 ARG A N 1
ATOM 681 C CA . ARG A 1 89 ? -2.668 5.574 -4.242 1 89.12 89 ARG A CA 1
ATOM 682 C C . ARG A 1 89 ? -1.698 6.008 -3.148 1 89.12 89 ARG A C 1
ATOM 684 O O . ARG A 1 89 ? -0.753 6.754 -3.408 1 89.12 89 ARG A O 1
ATOM 691 N N . HIS A 1 90 ? -2.016 5.641 -1.919 1 93.31 90 HIS A N 1
ATOM 692 C CA . HIS A 1 90 ? -1.014 6.012 -0.926 1 93.31 90 HIS A CA 1
ATOM 693 C C . HIS A 1 90 ? -0.878 4.934 0.146 1 93.31 90 HIS A C 1
ATOM 695 O O . HIS A 1 90 ? -1.764 4.09 0.3 1 93.31 90 HIS A O 1
ATOM 701 N N . LEU A 1 91 ? 0.293 4.906 0.751 1 96.19 91 LEU A N 1
ATOM 702 C CA . LEU A 1 91 ? 0.611 4.129 1.942 1 96.19 91 LEU A CA 1
ATOM 703 C C . LEU A 1 91 ? 0.602 5.008 3.188 1 96.19 91 LEU A C 1
ATOM 705 O O . LEU A 1 91 ? 1.272 6.043 3.227 1 96.19 91 LEU A O 1
ATOM 709 N N . ALA A 1 92 ? -0.169 4.645 4.133 1 96.31 92 ALA A N 1
ATOM 710 C CA . ALA A 1 92 ? -0.231 5.414 5.375 1 96.31 92 ALA A CA 1
ATOM 711 C C . ALA A 1 92 ? 0.571 4.734 6.48 1 96.31 92 ALA A C 1
ATOM 713 O O . ALA A 1 92 ? 0.362 3.555 6.773 1 96.31 92 ALA A O 1
ATOM 714 N N . LEU A 1 93 ? 1.41 5.457 7.062 1 96.12 93 LEU A N 1
ATOM 715 C CA . LEU A 1 93 ? 2.256 4.988 8.156 1 96.12 93 LEU A CA 1
ATOM 716 C C . LEU A 1 93 ? 2.006 5.801 9.422 1 96.12 93 LEU A C 1
ATOM 718 O O . LEU A 1 93 ? 1.993 7.031 9.383 1 96.12 93 LEU A O 1
ATOM 722 N N . ARG A 1 94 ? 1.831 5.105 10.484 1 94.69 94 ARG A N 1
ATOM 723 C CA . ARG A 1 94 ? 1.574 5.734 11.781 1 94.69 94 ARG A CA 1
ATOM 724 C C . ARG A 1 94 ? 2.879 6.051 12.5 1 94.69 94 ARG A C 1
ATOM 726 O O . ARG A 1 94 ? 3.74 5.184 12.648 1 94.69 94 ARG A O 1
ATOM 733 N N . VAL A 1 95 ? 2.947 7.273 12.953 1 95 95 VAL A N 1
ATOM 734 C CA . VAL A 1 95 ? 4.156 7.703 13.648 1 95 95 VAL A CA 1
ATOM 735 C C . VAL A 1 95 ? 3.795 8.266 15.016 1 95 95 VAL A C 1
ATOM 737 O O . VAL A 1 95 ? 2.65 8.664 15.25 1 95 95 VAL A O 1
ATOM 740 N N . ASP A 1 96 ? 4.762 8.242 15.898 1 92.88 96 ASP A N 1
ATOM 741 C CA . ASP A 1 96 ? 4.512 8.695 17.266 1 92.88 96 ASP A CA 1
ATOM 742 C C . ASP A 1 96 ? 4.691 10.203 17.375 1 92.88 96 ASP A C 1
ATOM 744 O O . ASP A 1 96 ? 4.168 10.828 18.312 1 92.88 96 ASP A O 1
ATOM 748 N N . ASP A 1 97 ? 5.422 10.82 16.469 1 94.12 97 ASP A N 1
ATOM 749 C CA . ASP A 1 97 ? 5.715 12.25 16.484 1 94.12 97 ASP A CA 1
ATOM 750 C C . ASP A 1 97 ? 5.789 12.812 15.07 1 94.12 97 ASP A C 1
ATOM 752 O O . ASP A 1 97 ? 6.859 12.828 14.461 1 94.12 97 ASP A O 1
ATOM 756 N N . LEU A 1 98 ? 4.699 13.352 14.633 1 95.38 98 LEU A N 1
ATOM 757 C CA . LEU A 1 98 ? 4.586 13.875 13.281 1 95.38 98 LEU A CA 1
ATOM 758 C C . LEU A 1 98 ? 5.527 15.062 13.07 1 95.38 98 LEU A C 1
ATOM 760 O O . LEU A 1 98 ? 6.172 15.172 12.031 1 95.38 98 LEU A O 1
ATOM 764 N N . GLY A 1 99 ? 5.629 15.93 14.055 1 94.88 99 GLY A N 1
ATOM 765 C CA . GLY A 1 99 ? 6.496 17.094 13.969 1 94.88 99 GLY A CA 1
ATOM 766 C C . GLY A 1 99 ? 7.941 16.734 13.688 1 94.88 99 GLY A C 1
ATOM 767 O O . GLY A 1 99 ? 8.562 17.312 12.797 1 94.88 99 GLY A O 1
ATOM 768 N N . THR A 1 100 ? 8.461 15.812 14.406 1 94.25 100 THR A N 1
ATOM 769 C CA . THR A 1 100 ? 9.844 15.367 14.219 1 94.25 100 THR A CA 1
ATOM 770 C C . THR A 1 100 ? 10.039 14.781 12.828 1 94.25 100 THR A C 1
ATOM 772 O O . THR A 1 100 ? 11.07 15.008 12.195 1 94.25 100 THR A O 1
ATOM 775 N N . CYS A 1 101 ? 9.078 14.023 12.352 1 94.69 101 CYS A N 1
ATOM 776 C CA . CYS A 1 101 ? 9.156 13.461 11.008 1 94.69 101 CYS A CA 1
ATOM 777 C C . CYS A 1 101 ? 9.25 14.562 9.961 1 94.69 101 CYS A C 1
ATOM 779 O O . CYS A 1 101 ? 10.07 14.484 9.047 1 94.69 101 CYS A O 1
ATOM 781 N N . LEU A 1 102 ? 8.438 15.531 10.141 1 95.12 102 LEU A N 1
ATOM 782 C CA . LEU A 1 102 ? 8.398 16.609 9.164 1 95.12 102 LEU A CA 1
ATOM 783 C C . LEU A 1 102 ? 9.68 17.438 9.211 1 95.12 102 LEU A C 1
ATOM 785 O O . LEU A 1 102 ? 10.148 17.922 8.18 1 95.12 102 LEU A O 1
ATOM 789 N N . GLU A 1 103 ? 10.25 17.578 10.391 1 95.69 103 GLU A N 1
ATOM 790 C CA . GLU A 1 103 ? 11.547 18.25 10.508 1 95.69 103 GLU A CA 1
ATOM 791 C C . GLU A 1 103 ? 12.633 17.469 9.766 1 95.69 103 GLU A C 1
ATOM 793 O O . GLU A 1 103 ? 13.445 18.062 9.047 1 95.69 103 GLU A O 1
ATOM 798 N N . THR A 1 104 ? 12.648 16.203 9.977 1 95 104 THR A N 1
ATOM 799 C CA . THR A 1 104 ? 13.602 15.352 9.281 1 95 104 THR A CA 1
ATOM 800 C C . THR A 1 104 ? 13.414 15.453 7.766 1 95 104 THR A C 1
ATOM 802 O O . THR A 1 104 ? 14.391 15.555 7.023 1 95 104 THR A O 1
ATOM 805 N N . LEU A 1 105 ? 12.18 15.352 7.359 1 96.19 105 LEU A N 1
ATOM 806 C CA . LEU A 1 105 ? 11.844 15.461 5.945 1 96.19 105 LEU A CA 1
ATOM 807 C C . LEU A 1 105 ? 12.414 16.734 5.344 1 96.19 105 LEU A C 1
ATOM 809 O O . LEU A 1 105 ? 13.023 16.703 4.273 1 96.19 105 LEU A O 1
ATOM 813 N N . HIS A 1 106 ? 12.188 17.812 6.035 1 96.44 106 HIS A N 1
ATOM 814 C CA . HIS A 1 106 ? 12.68 19.094 5.57 1 96.44 106 HIS A CA 1
ATOM 815 C C . HIS A 1 106 ? 14.203 19.141 5.562 1 96.44 106 HIS A C 1
ATOM 817 O O . HIS A 1 106 ? 14.812 19.484 4.547 1 96.44 106 HIS A O 1
ATOM 823 N N . ARG A 1 107 ? 14.836 18.766 6.594 1 96.81 107 ARG A N 1
ATOM 824 C CA . ARG A 1 107 ? 16.281 18.906 6.781 1 96.81 107 ARG A CA 1
ATOM 825 C C . ARG A 1 107 ? 17.047 17.969 5.859 1 96.81 107 ARG A C 1
ATOM 827 O O . ARG A 1 107 ? 18.078 18.344 5.305 1 96.81 107 ARG A O 1
ATOM 834 N N . GLN A 1 108 ? 16.547 16.828 5.715 1 96.12 108 GLN A N 1
ATOM 835 C CA . GLN A 1 108 ? 17.328 15.82 5.027 1 96.12 108 GLN A CA 1
ATOM 836 C C . GLN A 1 108 ? 16.906 15.672 3.572 1 96.12 108 GLN A C 1
ATOM 838 O O . GLN A 1 108 ? 17.688 15.258 2.723 1 96.12 108 GLN A O 1
ATOM 843 N N . PHE A 1 109 ? 15.703 15.969 3.293 1 96 109 PHE A N 1
ATOM 844 C CA . PHE A 1 109 ? 15.211 15.688 1.95 1 96 109 PHE A CA 1
ATOM 845 C C . PHE A 1 109 ? 14.641 16.938 1.302 1 96 109 PHE A C 1
ATOM 847 O O . PHE A 1 109 ? 14.125 16.891 0.181 1 96 109 PHE A O 1
ATOM 854 N N . GLY A 1 110 ? 14.57 18.062 1.989 1 96.31 110 GLY A N 1
ATOM 855 C CA . GLY A 1 110 ? 14.195 19.344 1.435 1 96.31 110 GLY A CA 1
ATOM 856 C C . GLY A 1 110 ? 12.711 19.484 1.173 1 96.31 110 GLY A C 1
ATOM 857 O O . GLY A 1 110 ? 12.281 20.359 0.425 1 96.31 110 GLY A O 1
ATOM 858 N N . GLN A 1 111 ? 11.961 18.594 1.606 1 95.38 111 GLN A N 1
ATOM 859 C CA . GLN A 1 111 ? 10.508 18.641 1.445 1 95.38 111 GLN A CA 1
ATOM 860 C C . GLN A 1 111 ? 9.844 19.312 2.641 1 95.38 111 GLN A C 1
ATOM 862 O O . GLN A 1 111 ? 10.023 18.891 3.781 1 95.38 111 GLN A O 1
ATOM 867 N N . THR A 1 112 ? 9.078 20.391 2.4 1 95.81 112 THR A N 1
ATOM 868 C CA . THR A 1 112 ? 8.328 21.109 3.426 1 95.81 112 THR A CA 1
ATOM 869 C C . THR A 1 112 ? 6.828 20.891 3.262 1 95.81 112 THR A C 1
ATOM 871 O O . THR A 1 112 ? 6.262 21.203 2.217 1 95.81 112 THR A O 1
ATOM 874 N N . VAL A 1 113 ? 6.309 20.328 4.211 1 93.69 113 VAL A N 1
ATOM 875 C CA . VAL A 1 113 ? 4.879 20.016 4.191 1 93.69 113 VAL A CA 1
ATOM 876 C C . VAL A 1 113 ? 4.246 20.438 5.516 1 93.69 113 VAL A C 1
ATOM 878 O O . VAL A 1 113 ? 4.879 20.359 6.57 1 93.69 113 VAL A O 1
ATOM 881 N N . THR A 1 114 ? 3.062 20.906 5.441 1 93.06 114 THR A N 1
ATOM 882 C CA . THR A 1 114 ? 2.295 21.25 6.633 1 93.06 114 THR A CA 1
ATOM 883 C C . THR A 1 114 ? 1.266 20.156 6.941 1 93.06 114 THR A C 1
ATOM 885 O O . THR A 1 114 ? 0.522 19.734 6.059 1 93.06 114 THR A O 1
ATOM 888 N N . ALA A 1 115 ? 1.303 19.812 8.172 1 94.81 115 ALA A N 1
ATOM 889 C CA . ALA A 1 115 ? 0.337 18.797 8.594 1 94.81 115 ALA A CA 1
ATOM 890 C C . ALA A 1 115 ? -1.069 19.375 8.68 1 94.81 115 ALA A C 1
ATOM 892 O O . ALA A 1 115 ? -1.236 20.578 8.922 1 94.81 115 ALA A O 1
ATOM 893 N N . THR A 1 116 ? -1.998 18.578 8.422 1 95.25 116 THR A N 1
ATOM 894 C CA . THR A 1 116 ? -3.414 18.891 8.547 1 95.25 116 THR A CA 1
ATOM 895 C C . THR A 1 116 ? -4.047 18.125 9.703 1 95.25 116 THR A C 1
ATOM 897 O O . THR A 1 116 ? -3.727 16.953 9.922 1 95.25 116 THR A O 1
ATOM 900 N N . GLN A 1 117 ? -4.953 18.797 10.398 1 94.25 117 GLN A N 1
ATOM 901 C CA . GLN A 1 117 ? -5.715 18.109 11.445 1 94.25 117 GLN A CA 1
ATOM 902 C C . GLN A 1 117 ? -7.047 17.609 10.906 1 94.25 117 GLN A C 1
ATOM 904 O O . GLN A 1 117 ? -7.828 18.375 10.336 1 94.25 117 GLN A O 1
ATOM 909 N N . VAL A 1 118 ? -7.215 16.328 11.078 1 93 118 VAL A N 1
ATOM 910 C CA . VAL A 1 118 ? -8.516 15.75 10.75 1 93 118 VAL A CA 1
ATOM 911 C C . VAL A 1 118 ? -9.531 16.125 11.828 1 93 118 VAL A C 1
ATOM 913 O O . VAL A 1 118 ? -9.234 16.062 13.023 1 93 118 VAL A O 1
ATOM 916 N N . PRO A 1 119 ? -10.703 16.5 11.398 1 90.5 119 PRO A N 1
ATOM 917 C CA . PRO A 1 119 ? -11.703 16.891 12.391 1 90.5 119 PRO A CA 1
ATOM 918 C C . PRO A 1 119 ? -12.023 15.773 13.375 1 90.5 119 PRO A C 1
ATOM 920 O O . PRO A 1 119 ? -12.094 14.602 12.984 1 90.5 119 PRO A O 1
ATOM 923 N N . ASP A 1 120 ? -12.375 16.125 14.586 1 88.19 120 ASP A N 1
ATOM 924 C CA . ASP A 1 120 ? -12.609 15.172 15.672 1 88.19 120 ASP A CA 1
ATOM 925 C C . ASP A 1 120 ? -13.844 14.32 15.398 1 88.19 120 ASP A C 1
ATOM 92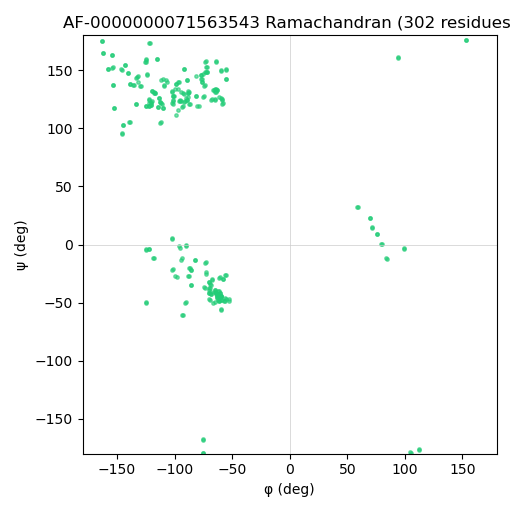7 O O . ASP A 1 120 ? -13.93 13.18 15.867 1 88.19 120 ASP A O 1
ATOM 931 N N . HIS A 1 121 ? -14.758 14.875 14.711 1 88.19 121 HIS A N 1
ATOM 932 C CA . HIS A 1 121 ? -15.992 14.133 14.469 1 88.19 121 HIS A CA 1
ATOM 933 C C . HIS A 1 121 ? -15.766 13.016 13.461 1 88.19 121 HIS A C 1
ATOM 935 O O . HIS A 1 121 ? -16.609 12.125 13.32 1 88.19 121 HIS A O 1
ATOM 941 N N . ILE A 1 122 ? -14.68 13.055 12.75 1 89 122 ILE A N 1
ATOM 942 C CA . ILE A 1 122 ? -14.336 12.008 11.797 1 89 122 ILE A CA 1
ATOM 943 C C . ILE A 1 122 ? -13.5 10.938 12.492 1 89 122 ILE A C 1
ATOM 945 O O . ILE A 1 122 ? -13.766 9.742 12.352 1 89 122 ILE A O 1
ATOM 949 N N . ILE A 1 123 ? -12.5 11.32 13.172 1 90.25 123 ILE A N 1
ATOM 950 C CA . ILE A 1 123 ? -11.625 10.43 13.922 1 90.25 123 ILE A CA 1
ATOM 951 C C . ILE A 1 123 ? -11.633 10.812 15.398 1 90.25 123 ILE A C 1
ATOM 953 O O . ILE A 1 123 ? -11.219 11.914 15.758 1 90.25 123 ILE A O 1
ATOM 957 N N . ARG A 1 124 ? -12 9.875 16.203 1 88 124 ARG A N 1
ATOM 958 C CA . ARG A 1 124 ? -12.078 10.117 17.641 1 88 124 ARG A CA 1
ATOM 959 C C . ARG A 1 124 ? -10.688 10.375 18.219 1 88 124 ARG A C 1
ATOM 961 O O . ARG A 1 124 ? -9.75 9.625 17.953 1 88 124 ARG A O 1
ATOM 968 N N . GLY A 1 125 ? -10.57 11.438 19.047 1 87.62 125 GLY A N 1
ATOM 969 C CA . GLY A 1 125 ? -9.297 11.766 19.672 1 87.62 125 GLY A CA 1
ATOM 970 C C . GLY A 1 125 ? -8.391 12.594 18.781 1 87.62 125 GLY A C 1
ATOM 971 O O . GLY A 1 125 ? -7.344 13.07 19.219 1 87.62 125 GLY A O 1
ATOM 972 N N . GLY A 1 126 ? -8.805 12.641 17.531 1 89.62 126 GLY A N 1
ATOM 973 C CA . GLY A 1 126 ? -8.078 13.477 16.578 1 89.62 126 GLY A CA 1
ATOM 974 C C . GLY A 1 126 ? -7.023 12.719 15.805 1 89.62 126 GLY A C 1
ATOM 975 O O . GLY A 1 126 ? -6.586 11.648 16.219 1 89.62 126 GLY A O 1
ATOM 976 N N . LYS A 1 127 ? -6.625 13.266 14.75 1 94.44 127 LYS A N 1
ATOM 977 C CA . LYS A 1 127 ? -5.598 12.758 13.852 1 94.44 127 LYS A CA 1
ATOM 978 C C . LYS A 1 127 ? -4.91 13.891 13.094 1 94.44 127 LYS A C 1
ATOM 980 O O . LYS A 1 127 ? -5.578 14.703 12.445 1 94.44 127 LYS A O 1
ATOM 985 N N . GLY A 1 128 ? -3.623 14.023 13.336 1 95.62 128 GLY A N 1
ATOM 986 C CA . GLY A 1 128 ? -2.816 14.82 12.422 1 95.62 128 GLY A CA 1
ATOM 987 C C . GLY A 1 128 ? -2.246 14.008 11.273 1 95.62 128 GLY A C 1
ATOM 988 O O . GLY A 1 128 ? -1.836 12.859 11.453 1 95.62 128 GLY A O 1
ATOM 989 N N . MET A 1 129 ? -2.238 14.641 10.109 1 95.75 129 MET A N 1
ATOM 990 C CA . MET A 1 129 ? -1.742 13.875 8.969 1 95.75 129 MET A CA 1
ATOM 991 C C . MET A 1 129 ? -1.184 14.797 7.898 1 95.75 129 MET A C 1
ATOM 993 O O . MET A 1 129 ? -1.451 16 7.91 1 95.75 129 MET A O 1
ATOM 997 N N . CYS A 1 130 ? -0.413 14.258 7.004 1 94.62 130 CYS A N 1
ATOM 998 C CA . CYS A 1 130 ? 0.008 14.922 5.773 1 94.62 130 CYS A CA 1
ATOM 999 C C . CYS A 1 130 ? 0.426 13.898 4.723 1 94.62 130 CYS A C 1
ATOM 1001 O O . CYS A 1 130 ? 0.762 12.758 5.059 1 94.62 130 CYS A O 1
ATOM 1003 N N . TYR A 1 131 ? 0.256 14.258 3.521 1 93.75 131 TYR A N 1
ATOM 1004 C CA . TYR A 1 131 ? 0.859 13.523 2.412 1 93.75 131 TYR A CA 1
ATOM 1005 C C . TYR A 1 131 ? 2.262 14.039 2.115 1 93.75 131 TYR A C 1
ATOM 1007 O O . TYR A 1 131 ? 2.477 15.258 2.031 1 93.75 131 TYR A O 1
ATOM 1015 N N . ILE A 1 132 ? 3.16 13.195 2.002 1 94.19 132 ILE A N 1
ATOM 1016 C CA . ILE A 1 132 ? 4.496 13.516 1.514 1 94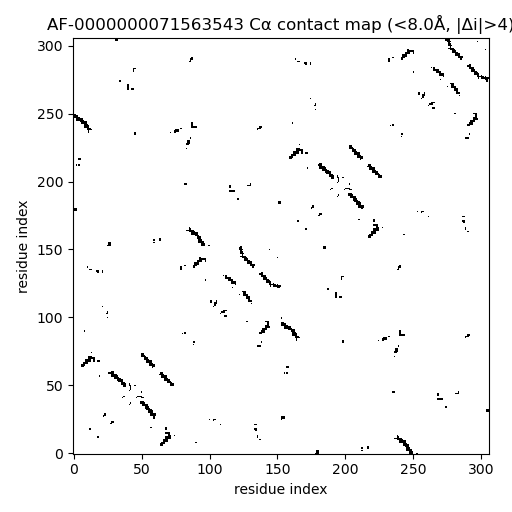.19 132 ILE A CA 1
ATOM 1017 C C . ILE A 1 132 ? 4.809 12.68 0.274 1 94.19 132 ILE A C 1
ATOM 1019 O O . ILE A 1 132 ? 4.023 11.805 -0.104 1 94.19 132 ILE A O 1
ATOM 1023 N N . ARG A 1 133 ? 5.914 12.961 -0.328 1 93.06 133 ARG A N 1
ATOM 1024 C CA . ARG A 1 133 ? 6.355 12.227 -1.51 1 93.06 133 ARG A CA 1
ATOM 1025 C C . ARG A 1 133 ? 7.684 11.516 -1.254 1 93.06 133 ARG A C 1
ATOM 1027 O O . ARG A 1 133 ? 8.617 12.125 -0.729 1 93.06 133 ARG A O 1
ATOM 1034 N N . ASP A 1 134 ? 7.707 10.242 -1.614 1 94.94 134 ASP A N 1
ATOM 1035 C CA . ASP A 1 134 ? 9.008 9.586 -1.584 1 94.94 134 ASP A CA 1
ATOM 1036 C C . ASP A 1 134 ? 9.867 10.008 -2.771 1 94.94 134 ASP A C 1
ATOM 1038 O O . ASP A 1 134 ? 9.445 10.828 -3.59 1 94.94 134 ASP A O 1
ATOM 1042 N N . PRO A 1 135 ? 11.094 9.539 -2.971 1 93.19 135 PRO A N 1
ATOM 1043 C CA . PRO A 1 135 ? 12.016 10.047 -3.988 1 93.19 135 PRO A CA 1
ATOM 1044 C C . PRO A 1 135 ? 11.477 9.891 -5.406 1 93.19 135 PRO A C 1
ATOM 1046 O O . PRO A 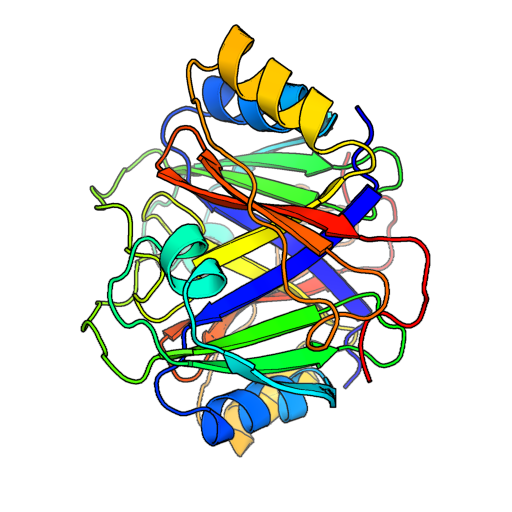1 135 ? 11.867 10.641 -6.309 1 93.19 135 PRO A O 1
ATOM 1049 N N . ASP A 1 136 ? 10.617 8.891 -5.66 1 90.88 136 ASP A N 1
ATOM 1050 C CA . ASP A 1 136 ? 10.078 8.664 -7 1 90.88 136 ASP A CA 1
ATOM 1051 C C . ASP A 1 136 ? 8.648 9.195 -7.109 1 90.88 136 ASP A C 1
ATOM 1053 O O . ASP A 1 136 ? 7.957 8.93 -8.094 1 90.88 136 ASP A O 1
ATOM 1057 N N . GLY A 1 137 ? 8.188 9.852 -6.047 1 89.75 137 GLY A N 1
ATOM 1058 C CA . GLY A 1 137 ? 6.918 10.555 -6.137 1 89.75 137 GLY A CA 1
ATOM 1059 C C . GLY A 1 137 ? 5.762 9.766 -5.543 1 89.75 137 GLY A C 1
ATOM 1060 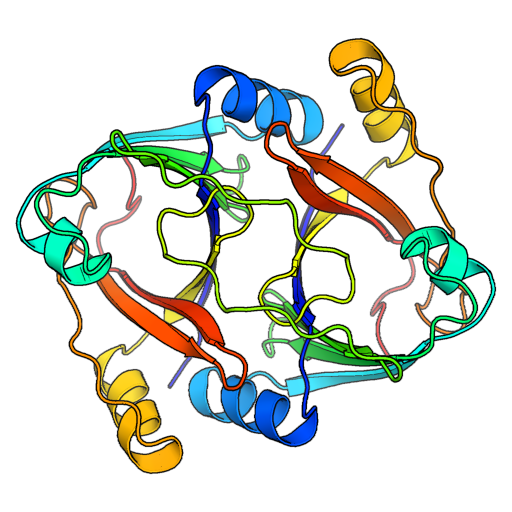O O . GLY A 1 137 ? 4.617 10.219 -5.574 1 89.75 137 GLY A O 1
ATOM 1061 N N . ALA A 1 138 ? 5.941 8.578 -5.086 1 92 138 ALA A N 1
ATOM 1062 C CA . ALA A 1 138 ? 4.867 7.859 -4.402 1 92 138 ALA A CA 1
ATOM 1063 C C . ALA A 1 138 ? 4.328 8.672 -3.229 1 92 138 ALA A C 1
ATOM 1065 O O . ALA A 1 138 ? 5.094 9.312 -2.504 1 92 138 ALA A O 1
ATOM 1066 N N . ILE A 1 139 ? 3.035 8.609 -3.018 1 92.25 139 ILE A N 1
ATOM 1067 C CA . ILE A 1 139 ? 2.406 9.344 -1.923 1 92.25 139 ILE A CA 1
ATOM 1068 C C . ILE A 1 139 ? 2.439 8.5 -0.651 1 92.25 139 ILE A C 1
ATOM 1070 O O . ILE A 1 139 ? 1.956 7.367 -0.638 1 92.25 139 ILE A O 1
ATOM 1074 N N . ILE A 1 140 ? 3.061 9.031 0.365 1 95.69 140 ILE A N 1
ATOM 1075 C CA . ILE A 1 140 ? 3.062 8.445 1.7 1 95.69 140 ILE A CA 1
ATOM 1076 C C . ILE A 1 140 ? 2.301 9.352 2.664 1 95.69 140 ILE A C 1
ATOM 1078 O O . ILE A 1 140 ? 2.553 10.555 2.721 1 95.69 140 ILE A O 1
ATOM 1082 N N . GLU A 1 141 ? 1.364 8.789 3.305 1 96.19 141 GLU A N 1
ATOM 1083 C CA . GLU A 1 141 ? 0.696 9.508 4.383 1 96.19 141 GLU A CA 1
ATOM 1084 C C . GLU A 1 141 ? 1.398 9.289 5.719 1 96.19 141 GLU A C 1
ATOM 1086 O O . GLU A 1 141 ? 1.607 8.141 6.129 1 96.19 141 GLU A O 1
ATOM 1091 N N . LEU A 1 142 ? 1.782 10.352 6.359 1 96.56 142 LEU A N 1
ATOM 1092 C CA . LEU A 1 142 ? 2.139 10.312 7.773 1 96.56 142 LEU A CA 1
ATOM 1093 C C . LEU A 1 142 ? 0.932 10.641 8.648 1 96.56 142 LEU A C 1
ATOM 1095 O O . LEU A 1 142 ? 0.219 11.617 8.391 1 96.56 142 LEU A O 1
ATOM 1099 N N . CYS A 1 143 ? 0.731 9.789 9.617 1 95.81 143 CYS A N 1
ATOM 1100 C CA . CYS A 1 143 ? -0.412 10.078 10.477 1 95.81 143 CYS A CA 1
ATOM 1101 C C . CYS A 1 143 ? -0.075 9.812 11.938 1 95.81 143 CYS A C 1
ATOM 1103 O O . CYS A 1 143 ? 0.648 8.867 12.25 1 95.81 143 CYS A O 1
ATOM 1105 N N . GLN A 1 144 ? -0.494 10.664 12.773 1 95.69 144 GLN A N 1
ATOM 1106 C CA . GLN A 1 144 ? -0.41 10.57 14.227 1 95.69 144 GLN A CA 1
ATOM 1107 C C . GLN A 1 144 ? -1.794 10.648 14.859 1 95.69 144 GLN A C 1
ATOM 1109 O O . GLN A 1 144 ? -2.508 11.641 14.68 1 95.69 144 GLN A O 1
ATOM 1114 N N . TYR A 1 145 ? -2.143 9.609 15.539 1 93.69 145 TYR A N 1
ATOM 1115 C CA . TYR A 1 145 ? -3.447 9.547 16.188 1 93.69 145 TYR A CA 1
ATOM 1116 C C . TYR A 1 145 ? -3.367 10.062 17.625 1 93.69 145 TYR A C 1
ATOM 1118 O O . TYR A 1 145 ? -2.32 9.961 18.266 1 93.69 145 TYR A O 1
ATOM 1126 N N . GLY A 1 146 ? -4.48 10.586 18.031 1 88.88 146 GLY A N 1
ATOM 1127 C CA . GLY A 1 146 ? -4.605 10.914 19.438 1 88.88 146 GLY A CA 1
ATOM 1128 C C . GLY A 1 146 ? -4.82 9.695 20.312 1 88.88 146 GLY A C 1
ATOM 1129 O O . GLY A 1 146 ? -4.613 8.562 19.875 1 88.88 146 GLY A O 1
ATOM 1130 N N . LEU A 1 147 ? -5.168 9.852 21.531 1 80.56 147 LEU A N 1
ATOM 1131 C CA . LEU A 1 147 ? -5.102 8.805 22.531 1 80.56 147 LEU A CA 1
ATOM 1132 C C . LEU A 1 147 ? -6.438 8.07 22.641 1 80.56 147 LEU A C 1
ATOM 1134 O O . LEU A 1 147 ? -6.504 6.969 23.203 1 80.56 147 LEU A O 1
ATOM 1138 N N . GLU A 1 148 ? -7.488 8.57 22.062 1 81.31 148 GLU A N 1
ATOM 1139 C CA . GLU A 1 148 ? -8.789 7.926 22.203 1 81.31 148 GLU A CA 1
ATOM 1140 C C . GLU A 1 148 ? -8.93 6.746 21.25 1 81.31 148 GLU A C 1
ATOM 1142 O O . GLU A 1 148 ? -8.797 6.906 20.031 1 81.31 148 GLU A O 1
ATOM 1147 N N . GLN A 1 149 ? -9.133 5.492 21.812 1 77.44 149 GLN A N 1
ATOM 1148 C CA . GLN A 1 149 ? -9.344 4.273 21.031 1 77.44 149 GLN A CA 1
ATOM 1149 C C . GLN A 1 149 ? -10.648 3.586 21.422 1 77.44 149 GLN A C 1
ATOM 1151 O O . GLN A 1 149 ? -11.062 3.646 22.578 1 77.44 149 GLN A O 1
ATOM 1156 N N . PRO A 1 150 ? -11.391 2.889 20.406 1 79.19 150 PRO A N 1
ATOM 1157 C CA . PRO A 1 150 ? -10.969 2.814 19 1 79.19 150 PRO A CA 1
ATOM 1158 C C . PRO A 1 150 ? -11.133 4.141 18.266 1 79.19 150 PRO A C 1
ATOM 1160 O O . PRO A 1 150 ? -12.039 4.918 18.578 1 79.19 150 PRO A O 1
ATOM 1163 N N . GLU A 1 151 ? -10.242 4.355 17.297 1 82.62 151 GLU A N 1
ATOM 1164 C CA . GLU A 1 151 ? -10.234 5.621 16.562 1 82.62 151 GLU A CA 1
ATOM 1165 C C . GLU A 1 151 ? -11.422 5.719 15.609 1 82.62 151 GLU A C 1
ATOM 1167 O O . GLU A 1 151 ? -11.781 6.812 15.172 1 82.62 151 GLU A O 1
ATOM 1172 N N . PHE A 1 152 ? -11.93 4.504 15.203 1 78.12 152 PHE A N 1
ATOM 1173 C CA . PHE A 1 152 ? -13.039 4.504 14.258 1 78.12 152 PHE A CA 1
ATOM 1174 C C . PHE A 1 152 ? -14.344 4.117 14.953 1 78.12 152 PHE A C 1
ATOM 1176 O O . PHE A 1 152 ? -14.328 3.389 15.945 1 78.12 152 PHE A O 1
ATOM 1183 N N . ARG A 1 153 ? -15.531 4.73 14.672 1 68.38 153 ARG A N 1
ATOM 1184 C CA . ARG A 1 153 ? -16.844 4.391 15.219 1 68.38 153 ARG A CA 1
ATOM 1185 C C . ARG A 1 153 ? -17.797 3.93 14.125 1 68.38 153 ARG A C 1
ATOM 1187 O O . ARG A 1 153 ? -17.703 4.391 12.984 1 68.38 153 ARG A O 1
ATOM 1194 N N . MET B 1 1 ? 12.523 9.328 16.297 1 67.44 1 MET B N 1
ATOM 1195 C CA . MET B 1 1 ? 11.258 9.141 15.602 1 67.44 1 MET B CA 1
ATOM 1196 C C . MET B 1 1 ? 10.938 7.66 15.438 1 67.44 1 MET B C 1
ATOM 1198 O O . MET B 1 1 ? 11.812 6.867 15.086 1 67.44 1 MET B O 1
ATOM 1202 N N . ALA B 1 2 ? 9.664 7.449 16.031 1 79.12 2 ALA B N 1
ATOM 1203 C CA . ALA B 1 2 ? 9.398 6.012 16.016 1 79.12 2 ALA B CA 1
ATOM 1204 C C . ALA B 1 2 ? 8.219 5.695 15.094 1 79.12 2 ALA B C 1
ATOM 1206 O O . ALA B 1 2 ? 7.219 6.422 15.086 1 79.12 2 ALA B O 1
ATOM 1207 N N . LEU B 1 3 ? 8.445 4.949 14.086 1 90.88 3 LEU B N 1
ATOM 1208 C CA . LEU B 1 3 ? 7.363 4.289 13.367 1 90.88 3 LEU B CA 1
ATOM 1209 C C . LEU B 1 3 ? 6.57 3.383 14.305 1 90.88 3 LEU B C 1
ATOM 1211 O O . LEU B 1 3 ? 7.137 2.494 14.945 1 90.88 3 LEU B O 1
ATOM 1215 N N . LEU B 1 4 ? 5.293 3.699 14.375 1 88.56 4 LEU B N 1
ATOM 1216 C CA . LEU B 1 4 ? 4.457 2.846 15.211 1 88.56 4 LEU B CA 1
ATOM 1217 C C . LEU B 1 4 ? 3.926 1.657 14.422 1 88.56 4 LEU B C 1
ATOM 1219 O O . LEU B 1 4 ? 3.588 0.621 15 1 88.56 4 LEU B O 1
ATOM 1223 N N . GLY B 1 5 ? 3.791 1.831 13.094 1 89.5 5 GLY B N 1
ATOM 1224 C CA . GLY B 1 5 ? 3.383 0.703 12.266 1 89.5 5 GLY B CA 1
ATOM 1225 C C . GLY B 1 5 ? 2.656 1.119 11 1 89.5 5 GLY B C 1
ATOM 1226 O O . GLY B 1 5 ? 2.504 2.312 10.734 1 89.5 5 GLY B O 1
ATOM 1227 N N . HIS B 1 6 ? 2.352 0.15 10.211 1 91.44 6 HIS B N 1
ATOM 1228 C CA . HIS B 1 6 ? 1.483 0.311 9.055 1 91.44 6 HIS B CA 1
ATOM 1229 C C . HIS B 1 6 ? 0.062 0.672 9.469 1 91.44 6 HIS B C 1
ATOM 1231 O O . HIS B 1 6 ? -0.498 0.053 10.383 1 91.44 6 HIS B O 1
ATOM 1237 N N . ASP B 1 7 ? -0.478 1.778 8.961 1 93.12 7 ASP B N 1
ATOM 1238 C CA . ASP B 1 7 ? -1.846 2.16 9.297 1 93.12 7 ASP B CA 1
ATOM 1239 C C . ASP B 1 7 ? -2.838 1.611 8.273 1 93.12 7 ASP B C 1
ATOM 1241 O O . ASP B 1 7 ? -3.771 0.891 8.633 1 93.12 7 ASP B O 1
ATOM 1245 N N . HIS B 1 8 ? -2.701 1.981 7.066 1 95.81 8 HIS B N 1
ATOM 1246 C CA . HIS B 1 8 ? -3.545 1.46 6 1 95.81 8 HIS B CA 1
ATOM 1247 C C . HIS B 1 8 ? -2.922 1.716 4.629 1 95.81 8 HIS B C 1
ATOM 1249 O O . HIS B 1 8 ? -1.929 2.438 4.52 1 95.81 8 HIS B O 1
ATOM 1255 N N . VAL B 1 9 ? -3.436 1.029 3.637 1 96.5 9 VAL B N 1
ATOM 1256 C CA . VAL B 1 9 ? -3.201 1.354 2.234 1 96.5 9 VAL B CA 1
ATOM 1257 C C . VAL B 1 9 ? -4.477 1.918 1.612 1 96.5 9 VAL B C 1
ATOM 1259 O O . VAL B 1 9 ? -5.574 1.415 1.867 1 96.5 9 VAL B O 1
ATOM 1262 N N . ASN B 1 10 ? -4.285 2.932 0.859 1 96.19 10 ASN B N 1
ATOM 1263 C CA . ASN B 1 10 ? -5.434 3.561 0.219 1 96.19 10 ASN B CA 1
ATOM 1264 C C . ASN B 1 10 ? -5.59 3.105 -1.229 1 96.19 10 ASN B C 1
ATOM 1266 O O . ASN B 1 10 ? -4.602 2.998 -1.959 1 96.19 10 ASN B O 1
ATOM 1270 N N . VAL B 1 11 ? -6.77 2.85 -1.621 1 94.94 11 VAL B N 1
ATOM 1271 C CA . VAL B 1 11 ? -7.156 2.594 -3.004 1 94.94 11 VAL B CA 1
ATOM 1272 C C . VAL B 1 11 ? -8.266 3.561 -3.418 1 94.94 11 VAL B C 1
ATOM 1274 O O . VAL B 1 11 ? -9.328 3.598 -2.799 1 94.94 11 VAL B O 1
ATOM 1277 N N . VAL B 1 12 ? -8.008 4.34 -4.379 1 92.94 12 VAL B N 1
ATOM 1278 C CA . VAL B 1 12 ? -9.047 5.191 -4.957 1 92.94 12 VAL B CA 1
ATOM 1279 C C . VAL B 1 12 ? -9.891 4.383 -5.938 1 92.94 12 VAL B C 1
ATOM 1281 O O . VAL B 1 12 ? -9.359 3.744 -6.848 1 92.94 12 VAL B O 1
ATOM 1284 N N . VAL B 1 13 ? -11.188 4.418 -5.766 1 94.31 13 VAL B N 1
ATOM 1285 C CA . VAL B 1 13 ? -12.055 3.498 -6.492 1 94.31 13 VAL B CA 1
ATOM 1286 C C . VAL B 1 13 ? -13.109 4.285 -7.262 1 94.31 13 VAL B C 1
ATOM 1288 O O . VAL B 1 13 ? -13.414 5.43 -6.922 1 94.31 13 VAL B O 1
ATOM 1291 N N . THR B 1 14 ? -13.711 3.652 -8.305 1 92.94 14 THR B N 1
ATOM 1292 C CA . THR B 1 14 ? -14.719 4.293 -9.133 1 92.94 14 THR B CA 1
ATOM 1293 C C . THR B 1 14 ? -16.125 3.816 -8.75 1 92.94 14 THR B C 1
ATOM 1295 O O . THR B 1 14 ? -17.109 4.469 -9.07 1 92.94 14 THR B O 1
ATOM 1298 N N . ASP B 1 15 ? -16.25 2.686 -8.125 1 95.31 15 ASP B N 1
ATOM 1299 C CA . ASP B 1 15 ? -17.484 2.096 -7.617 1 95.31 15 ASP B CA 1
ATOM 1300 C C . ASP B 1 15 ? -17.281 1.468 -6.242 1 95.31 15 ASP B C 1
ATOM 1302 O O . ASP B 1 15 ? -16.703 0.383 -6.133 1 95.31 15 ASP B O 1
ATOM 1306 N N . MET B 1 16 ? -17.781 2.129 -5.207 1 97.31 16 MET B N 1
ATOM 1307 C CA . MET B 1 16 ? -17.516 1.772 -3.818 1 97.31 16 MET B CA 1
ATOM 1308 C C . MET B 1 16 ? -18.031 0.375 -3.504 1 97.31 16 MET B C 1
ATOM 1310 O O . MET B 1 16 ? -17.312 -0.454 -2.953 1 97.31 16 MET B O 1
ATOM 1314 N N . GLU B 1 17 ? -19.25 0.109 -3.881 1 98.12 17 GLU B N 1
ATOM 1315 C CA . GLU B 1 17 ? -19.875 -1.167 -3.533 1 98.12 17 GLU B CA 1
ATOM 1316 C C . GLU B 1 17 ? -19.141 -2.332 -4.199 1 98.12 17 GLU B C 1
ATOM 1318 O O . GLU B 1 17 ? -18.969 -3.389 -3.588 1 98.12 17 GLU B O 1
ATOM 1323 N N . ARG B 1 18 ? -18.781 -2.176 -5.41 1 97.12 18 ARG B N 1
ATOM 1324 C CA . ARG B 1 18 ? -18.031 -3.203 -6.121 1 97.12 18 ARG B CA 1
ATOM 1325 C C . ARG B 1 18 ? -16.703 -3.496 -5.418 1 97.12 18 ARG B C 1
ATOM 1327 O O . ARG B 1 18 ? -16.312 -4.656 -5.281 1 97.12 18 ARG B O 1
ATOM 1334 N N . SER B 1 19 ? -16.062 -2.443 -5.035 1 97.62 19 SER B N 1
ATOM 1335 C CA . SER B 1 19 ? -14.773 -2.605 -4.367 1 97.62 19 SER B CA 1
ATOM 1336 C C . SER B 1 19 ? -14.938 -3.234 -2.986 1 97.62 19 SER B C 1
ATOM 1338 O O . SER B 1 19 ? -14.172 -4.121 -2.605 1 97.62 19 SER B O 1
ATOM 1340 N N . ILE B 1 20 ? -15.922 -2.799 -2.234 1 98.06 20 ILE B N 1
ATOM 1341 C CA . ILE B 1 20 ? -16.188 -3.395 -0.932 1 98.06 20 ILE B CA 1
ATOM 1342 C C . ILE B 1 20 ? -16.422 -4.898 -1.087 1 98.06 20 ILE B C 1
ATOM 1344 O O . ILE B 1 20 ? -15.844 -5.695 -0.341 1 98.06 20 ILE B O 1
ATOM 1348 N N . ARG B 1 21 ? -17.203 -5.285 -2.035 1 97.62 21 ARG B N 1
ATOM 1349 C CA . ARG B 1 21 ? -17.516 -6.695 -2.275 1 97.62 21 ARG B CA 1
ATOM 1350 C C . ARG B 1 21 ? -16.234 -7.477 -2.586 1 97.62 21 ARG B C 1
ATOM 1352 O O . ARG B 1 21 ? -16.047 -8.586 -2.084 1 97.62 21 ARG B O 1
ATOM 1359 N N . PHE B 1 22 ? -15.406 -6.949 -3.389 1 97.19 22 PHE B N 1
ATOM 1360 C CA . PHE B 1 22 ? -14.172 -7.609 -3.795 1 97.19 22 PHE B CA 1
ATOM 1361 C C . PHE B 1 22 ? -13.289 -7.898 -2.586 1 97.19 22 PHE B C 1
ATOM 1363 O O . PHE B 1 22 ? -12.914 -9.047 -2.348 1 97.19 22 PHE B O 1
ATOM 1370 N N . TYR B 1 23 ? -12.969 -6.875 -1.827 1 97.06 23 TYR B N 1
ATOM 1371 C CA . TYR B 1 23 ? -12.039 -7.004 -0.709 1 97.06 23 TYR B CA 1
ATOM 1372 C C . TYR B 1 23 ? -12.656 -7.812 0.423 1 97.06 23 TYR B C 1
ATOM 1374 O O . TYR B 1 23 ? -11.961 -8.539 1.134 1 97.06 23 TYR B O 1
ATOM 1382 N N . SER B 1 24 ? -13.992 -7.699 0.583 1 95.69 24 SER B N 1
ATOM 1383 C CA . SER B 1 24 ? -14.664 -8.492 1.603 1 95.69 24 SER B CA 1
ATOM 1384 C C . SER B 1 24 ? -14.68 -9.977 1.236 1 95.69 24 SER B C 1
ATOM 1386 O O . SER B 1 24 ? -14.367 -10.828 2.07 1 95.69 24 SER B O 1
ATOM 1388 N N . ALA B 1 25 ? -15.023 -10.297 0.052 1 94.56 25 ALA B N 1
ATOM 1389 C CA . ALA B 1 25 ? -15.164 -11.68 -0.397 1 94.56 25 ALA B CA 1
ATOM 1390 C C . ALA B 1 25 ? -13.82 -12.398 -0.378 1 94.56 25 ALA B C 1
ATOM 1392 O O . ALA B 1 25 ? -13.742 -13.57 0.003 1 94.56 25 ALA B O 1
ATOM 1393 N N . LEU B 1 26 ? -12.781 -11.703 -0.762 1 94 26 LEU B N 1
ATOM 1394 C CA . LEU B 1 26 ? -11.492 -12.367 -0.912 1 94 26 LEU B CA 1
ATOM 1395 C C . LEU B 1 26 ? -10.75 -12.414 0.418 1 94 26 LEU B C 1
ATOM 1397 O O . LEU B 1 26 ? -10.016 -13.367 0.691 1 94 26 LEU B O 1
ATOM 1401 N N . PHE B 1 27 ? -10.93 -11.352 1.224 1 94.69 27 PHE B N 1
ATOM 1402 C CA . PHE B 1 27 ? -10.023 -11.234 2.355 1 94.69 27 PHE B CA 1
ATOM 1403 C C . PHE B 1 27 ? -10.797 -11.195 3.67 1 94.69 27 PHE B C 1
ATOM 1405 O O . PHE B 1 27 ? -10.195 -11.148 4.746 1 94.69 27 PHE B O 1
ATOM 1412 N N . GLY B 1 28 ? -12.102 -11.195 3.615 1 93.31 28 GLY B N 1
ATOM 1413 C CA . GLY B 1 28 ? -12.914 -11.18 4.824 1 93.31 28 GLY B CA 1
ATOM 1414 C C . GLY B 1 28 ? -12.844 -9.859 5.57 1 93.31 28 GLY B C 1
ATOM 1415 O O . GLY B 1 28 ? -13.008 -9.82 6.793 1 93.31 28 GLY B O 1
ATOM 1416 N N . LEU B 1 29 ? -12.5 -8.82 4.879 1 95.38 29 LEU B N 1
ATOM 1417 C CA . LEU B 1 29 ? -12.43 -7.504 5.508 1 95.38 29 LEU B CA 1
ATOM 1418 C C . LEU B 1 29 ? -13.828 -6.922 5.711 1 95.38 29 LEU B C 1
ATOM 1420 O O . LEU B 1 29 ? -14.695 -7.082 4.852 1 95.38 29 LEU B O 1
ATOM 1424 N N . GLY B 1 30 ? -13.977 -6.277 6.891 1 95.88 30 GLY B N 1
ATOM 1425 C CA . GLY B 1 30 ? -15.242 -5.648 7.207 1 95.88 30 GLY B CA 1
ATOM 1426 C C . GLY B 1 30 ? -15.148 -4.141 7.336 1 95.88 30 GLY B C 1
ATOM 1427 O O . GLY B 1 30 ? -14.062 -3.602 7.566 1 95.88 30 GLY B O 1
ATOM 1428 N N . ILE B 1 31 ? -16.312 -3.424 7.203 1 96.75 31 ILE B N 1
ATOM 1429 C CA . ILE B 1 31 ? -16.359 -1.968 7.266 1 96.75 31 ILE B CA 1
ATOM 1430 C C . ILE B 1 31 ? -16.203 -1.509 8.711 1 96.75 31 ILE B C 1
ATOM 1432 O O . ILE B 1 31 ? -16.969 -1.933 9.594 1 96.75 31 ILE B O 1
ATOM 1436 N N . VAL B 1 32 ? -15.305 -0.637 8.938 1 95 32 VAL B N 1
ATOM 1437 C CA . VAL B 1 32 ? -15.148 -0.089 10.281 1 95 32 VAL B CA 1
ATOM 1438 C C . VAL B 1 32 ? -15.391 1.418 10.258 1 95 32 VAL B C 1
ATOM 1440 O O . VAL B 1 32 ? -15.531 2.049 11.305 1 95 32 VAL B O 1
ATOM 1443 N N . MET B 1 33 ? -15.453 1.986 9.133 1 95.19 33 MET B N 1
ATOM 1444 C CA . MET B 1 33 ? -15.805 3.391 8.938 1 95.19 33 MET B CA 1
ATOM 1445 C C . MET B 1 33 ? -16.422 3.611 7.559 1 95.19 33 MET B C 1
ATOM 1447 O O . MET B 1 33 ? -15.969 3.033 6.57 1 95.19 33 MET B O 1
ATOM 1451 N N . ASP B 1 34 ? -17.406 4.328 7.441 1 96.81 34 ASP B N 1
ATOM 1452 C CA . ASP B 1 34 ? -18.078 4.758 6.223 1 96.81 34 ASP B CA 1
ATOM 1453 C C . ASP B 1 34 ? -18.609 6.184 6.363 1 96.81 34 ASP B C 1
ATOM 1455 O O . ASP B 1 34 ? -19.625 6.41 7.031 1 96.81 34 ASP B O 1
ATOM 1459 N N . ARG B 1 35 ? -17.828 7.129 5.707 1 95.81 35 ARG B N 1
ATOM 1460 C CA . ARG B 1 35 ? -18.188 8.531 5.902 1 95.81 35 ARG B CA 1
ATOM 1461 C C . ARG B 1 35 ? -17.906 9.352 4.648 1 95.81 35 ARG B C 1
ATOM 1463 O O . ARG B 1 35 ? -16.984 9.039 3.895 1 95.81 35 ARG B O 1
ATOM 1470 N N . PRO B 1 36 ? -18.672 10.367 4.484 1 95.62 36 PRO B N 1
ATOM 1471 C CA . PRO B 1 36 ? -18.281 11.375 3.49 1 95.62 36 PRO B CA 1
ATOM 1472 C C . PRO B 1 36 ? -17.172 12.289 3.984 1 95.62 36 PRO B C 1
ATOM 1474 O O . PRO B 1 36 ? -17.109 12.617 5.172 1 95.62 36 PRO B O 1
ATOM 1477 N N . LEU B 1 37 ? -16.281 12.641 3.111 1 94.94 37 LEU B N 1
ATOM 1478 C CA . LEU B 1 37 ? -15.211 13.594 3.412 1 94.94 37 LEU B CA 1
ATOM 1479 C C . LEU B 1 37 ? -15.328 14.844 2.547 1 94.94 37 LEU B C 1
ATOM 1481 O O . LEU B 1 37 ? -15.594 14.75 1.347 1 94.94 37 LEU B O 1
ATOM 1485 N N . SER B 1 38 ? -15.266 15.922 3.164 1 94.38 38 SER B N 1
ATOM 1486 C CA . SER B 1 38 ? -15.258 17.234 2.518 1 94.38 38 SER B CA 1
ATOM 1487 C C . SER B 1 38 ? -14.758 18.312 3.469 1 94.38 38 SER B C 1
ATOM 1489 O O . SER B 1 38 ? -14.414 18.031 4.617 1 94.38 38 SER B O 1
ATOM 1491 N N . GLY B 1 39 ? -14.633 19.531 2.877 1 93.88 39 GLY B N 1
ATOM 1492 C CA . GLY B 1 39 ? -14.266 20.672 3.709 1 93.88 39 GLY B CA 1
ATOM 1493 C C . GLY B 1 39 ? -12.82 21.094 3.527 1 93.88 39 GLY B C 1
ATOM 1494 O O . GLY B 1 39 ? -12.086 20.5 2.738 1 93.88 39 GLY B O 1
ATOM 1495 N N . GLU B 1 40 ? -12.469 22.094 4.277 1 93.31 40 GLU B N 1
ATOM 1496 C CA . GLU B 1 40 ? -11.18 22.75 4.105 1 93.31 40 GLU B CA 1
ATOM 1497 C C . GLU B 1 40 ? -10.031 21.797 4.395 1 93.31 40 GLU B C 1
ATOM 1499 O O . GLU B 1 40 ? -9.031 21.781 3.674 1 93.31 40 GLU B O 1
ATOM 1504 N N . TRP B 1 41 ? -10.164 21.016 5.477 1 91.56 41 TRP B N 1
ATOM 1505 C CA . TRP B 1 41 ? -9.094 20.094 5.828 1 91.56 41 TRP B CA 1
ATOM 1506 C C . TRP B 1 41 ? -8.844 19.094 4.711 1 91.56 41 TRP B C 1
ATOM 1508 O O . TRP B 1 41 ? -7.699 18.766 4.402 1 91.56 41 TRP B O 1
ATOM 1518 N N . PHE B 1 42 ? -9.875 18.562 4.098 1 92.44 42 PHE B N 1
ATOM 1519 C CA . PHE B 1 42 ? -9.781 17.547 3.047 1 92.44 42 PHE B CA 1
ATOM 1520 C C . PHE B 1 42 ? -9.203 18.156 1.774 1 92.44 42 PHE B C 1
ATOM 1522 O O . PHE B 1 42 ? -8.406 17.5 1.086 1 92.44 42 PHE B O 1
ATOM 1529 N N . GLU B 1 43 ? -9.625 19.453 1.523 1 90.75 43 GLU B N 1
ATOM 1530 C CA . GLU B 1 43 ? -9.008 20.188 0.42 1 90.75 43 GLU B CA 1
ATOM 1531 C C . GLU B 1 43 ? -7.508 20.359 0.654 1 90.75 43 GLU B C 1
ATOM 1533 O O . GLU B 1 43 ? -6.707 20.219 -0.272 1 90.75 43 GLU B O 1
ATOM 1538 N N . GLN B 1 44 ? -7.227 20.688 1.884 1 90.81 44 GLN B N 1
ATOM 1539 C CA . GLN B 1 44 ? -5.832 20.922 2.236 1 90.81 44 GLN B CA 1
ATOM 1540 C C . GLN B 1 44 ? -5 19.656 2.061 1 90.81 44 GLN B C 1
ATOM 1542 O O . GLN B 1 44 ? -3.908 19.703 1.486 1 90.81 44 GLN B O 1
ATOM 1547 N N . VAL B 1 45 ? -5.5 18.531 2.508 1 90.38 45 VAL B N 1
ATOM 1548 C CA . VAL B 1 45 ? -4.703 17.312 2.486 1 90.38 45 VAL B CA 1
ATOM 1549 C C . VAL B 1 45 ? -4.605 16.781 1.058 1 90.38 45 VAL B C 1
ATOM 1551 O O . VAL B 1 45 ? -3.562 16.266 0.653 1 90.38 45 VAL B O 1
ATOM 1554 N N . THR B 1 46 ? -5.621 16.891 0.26 1 87.38 46 THR B N 1
ATOM 1555 C CA . THR B 1 46 ? -5.637 16.312 -1.077 1 87.38 46 THR B CA 1
ATOM 1556 C C . THR B 1 46 ? -5.051 17.281 -2.098 1 87.38 46 THR B C 1
ATOM 1558 O O . THR B 1 46 ? -4.684 16.875 -3.203 1 87.38 46 THR B O 1
ATOM 1561 N N . GLY B 1 47 ? -5.035 18.578 -1.707 1 86.56 47 GLY B N 1
ATOM 1562 C CA . GLY B 1 47 ? -4.633 19.609 -2.654 1 86.56 47 GLY B CA 1
ATOM 1563 C C . GLY B 1 47 ? -5.656 19.859 -3.746 1 86.56 47 GLY B C 1
ATOM 1564 O O . GLY B 1 47 ? -5.332 20.406 -4.797 1 86.56 47 GLY B O 1
ATOM 1565 N N . LEU B 1 48 ? -6.891 19.391 -3.592 1 85.31 48 LEU B N 1
ATOM 1566 C CA . LEU B 1 48 ? -7.953 19.5 -4.586 1 85.31 48 LEU B CA 1
ATOM 1567 C C . LEU B 1 48 ? -9.047 20.438 -4.098 1 85.31 48 LEU B C 1
ATOM 1569 O O . LEU B 1 48 ? -9.633 20.234 -3.035 1 85.31 48 LEU B O 1
ATOM 1573 N N . GLU B 1 49 ? -9.297 21.469 -4.867 1 88.88 49 GLU B N 1
ATOM 1574 C CA . GLU B 1 49 ? -10.359 22.406 -4.52 1 88.88 49 GLU B CA 1
ATOM 1575 C C . GLU B 1 49 ? -11.727 21.734 -4.578 1 88.88 49 GLU B C 1
ATOM 1577 O O . GLU B 1 49 ? -12.016 20.969 -5.5 1 88.88 49 GLU B O 1
ATOM 1582 N N . ASN B 1 50 ? -12.531 21.984 -3.535 1 90.88 50 ASN B N 1
ATOM 1583 C CA . ASN B 1 50 ? -13.891 21.469 -3.434 1 90.88 50 ASN B CA 1
ATOM 1584 C C . ASN B 1 50 ? -13.914 19.938 -3.486 1 90.88 50 ASN B C 1
ATOM 1586 O O . ASN B 1 50 ? -14.836 19.344 -4.055 1 90.88 50 ASN B O 1
ATOM 1590 N N . ALA B 1 51 ? -12.883 19.422 -2.963 1 89.75 51 ALA B N 1
ATOM 1591 C CA . ALA B 1 51 ? -12.805 17.953 -2.953 1 89.75 51 ALA B CA 1
ATOM 1592 C C . ALA B 1 51 ? -13.922 17.359 -2.109 1 89.75 51 ALA B C 1
ATOM 1594 O O . ALA B 1 51 ? -14.195 17.828 -1.004 1 89.75 51 ALA B O 1
ATOM 1595 N N . ARG B 1 52 ? -14.609 16.344 -2.627 1 94 52 ARG B N 1
ATOM 1596 C CA . ARG B 1 52 ? -15.609 15.523 -1.947 1 94 52 ARG B CA 1
ATOM 1597 C C . ARG B 1 52 ? -15.422 14.039 -2.27 1 94 52 ARG B C 1
ATOM 1599 O O . ARG B 1 52 ? -15.148 13.68 -3.414 1 94 52 ARG B O 1
ATOM 1606 N N . ALA B 1 53 ? -15.539 13.203 -1.244 1 94.5 53 ALA B N 1
ATOM 1607 C CA . ALA B 1 53 ? -15.367 11.773 -1.449 1 94.5 53 ALA B CA 1
ATOM 1608 C C . ALA B 1 53 ? -16.125 10.969 -0.403 1 94.5 53 ALA B C 1
ATOM 1610 O O . ALA B 1 53 ? -16.453 11.484 0.668 1 94.5 53 ALA B O 1
ATOM 1611 N N . ARG B 1 54 ? -16.531 9.781 -0.75 1 96.94 54 ARG B N 1
ATOM 1612 C CA . ARG B 1 54 ? -16.906 8.773 0.229 1 96.94 54 ARG B CA 1
ATOM 1613 C C . ARG B 1 54 ? -15.695 7.949 0.663 1 96.94 54 ARG B C 1
ATOM 1615 O O . ARG B 1 54 ? -14.938 7.461 -0.177 1 96.94 54 ARG B O 1
ATOM 1622 N N . CYS B 1 55 ? -15.484 7.875 1.933 1 97 55 CYS B N 1
ATOM 1623 C CA . CYS B 1 55 ? -14.367 7.129 2.512 1 97 55 CYS B CA 1
ATOM 1624 C C . CYS B 1 55 ? -14.867 5.922 3.293 1 97 55 CYS B C 1
ATOM 1626 O O . CYS B 1 55 ? -15.664 6.062 4.223 1 97 55 CYS B O 1
ATOM 1628 N N . VAL B 1 56 ? -14.438 4.754 2.959 1 97.75 56 VAL B N 1
ATOM 1629 C CA . VAL B 1 56 ? -14.719 3.512 3.672 1 97.75 56 VAL B CA 1
ATOM 1630 C C . VAL B 1 56 ? -13.414 2.848 4.102 1 97.75 56 VAL B C 1
ATOM 1632 O O . VAL B 1 56 ? -12.516 2.65 3.283 1 97.75 56 VAL B O 1
ATOM 1635 N N . ILE B 1 57 ? -13.297 2.584 5.332 1 97.19 57 ILE B N 1
ATOM 1636 C CA . ILE B 1 57 ? -12.156 1.801 5.805 1 97.19 57 ILE B CA 1
ATOM 1637 C C . ILE B 1 57 ? -12.602 0.365 6.082 1 97.19 57 ILE B C 1
ATOM 1639 O O . ILE B 1 57 ? -13.547 0.135 6.832 1 97.19 57 ILE B O 1
ATOM 1643 N N . LEU B 1 58 ? -11.977 -0.582 5.422 1 97.12 58 LEU B N 1
ATOM 1644 C CA . LEU B 1 58 ? -12.125 -2.012 5.664 1 97.12 58 LEU B CA 1
ATOM 1645 C C . LEU B 1 58 ? -11.008 -2.529 6.559 1 97.12 58 LEU B C 1
ATOM 1647 O O . LEU B 1 58 ? -9.852 -2.129 6.41 1 97.12 58 LEU B O 1
ATOM 1651 N N . ALA B 1 59 ? -11.383 -3.414 7.465 1 95.31 59 ALA B N 1
ATOM 1652 C CA . ALA B 1 59 ? -10.359 -3.943 8.367 1 95.31 59 ALA B CA 1
ATOM 1653 C C . ALA B 1 59 ? -10.57 -5.434 8.617 1 95.31 59 ALA B C 1
ATOM 1655 O O . ALA B 1 59 ? -11.703 -5.922 8.602 1 95.31 59 ALA B O 1
ATOM 1656 N N . ALA B 1 60 ? -9.406 -6.09 8.812 1 92.56 60 ALA B N 1
ATOM 1657 C CA . ALA B 1 60 ? -9.492 -7.434 9.375 1 92.56 60 ALA B CA 1
ATOM 1658 C C . ALA B 1 60 ? -10.07 -7.402 10.789 1 92.56 60 ALA B C 1
ATOM 1660 O O . ALA B 1 60 ? -9.992 -6.383 11.477 1 92.56 60 ALA B O 1
ATOM 1661 N N . PRO B 1 61 ? -10.609 -8.523 11.203 1 85.38 61 PRO B N 1
ATOM 1662 C CA . PRO B 1 61 ? -11.227 -8.547 12.531 1 85.38 61 PRO B CA 1
ATOM 1663 C C . PRO B 1 61 ? -10.25 -8.172 13.641 1 85.38 61 PRO B C 1
ATOM 1665 O O . PRO B 1 61 ? -10.641 -7.547 14.625 1 85.38 61 PRO B O 1
ATOM 1668 N N . ASP B 1 62 ? -8.945 -8.469 13.43 1 82.69 62 ASP B N 1
ATOM 1669 C CA . ASP B 1 62 ? -7.969 -8.172 14.469 1 82.69 62 ASP B CA 1
ATOM 1670 C C . ASP B 1 62 ? -7.395 -6.77 14.305 1 82.69 62 ASP B C 1
ATOM 1672 O O . ASP B 1 62 ? -6.555 -6.336 15.094 1 82.69 62 ASP B O 1
ATOM 1676 N N . GLY B 1 63 ? -7.805 -6.07 13.312 1 80.5 63 GLY B N 1
ATOM 1677 C CA . GLY B 1 63 ? -7.441 -4.676 13.109 1 80.5 63 GLY B CA 1
ATOM 1678 C C . GLY B 1 63 ? -6.062 -4.504 12.5 1 80.5 63 GLY B C 1
ATOM 1679 O O . GLY B 1 63 ? -5.617 -3.377 12.266 1 80.5 63 GLY B O 1
ATOM 1680 N N . THR B 1 64 ? -5.363 -5.582 12.227 1 79.06 64 THR B N 1
ATOM 1681 C CA . THR B 1 64 ? -3.953 -5.512 11.859 1 79.06 64 THR B CA 1
ATOM 1682 C C . THR B 1 64 ? -3.793 -5.188 10.383 1 79.06 64 THR B C 1
ATOM 1684 O O . THR B 1 64 ? -2.699 -4.84 9.93 1 79.06 64 THR B O 1
ATOM 1687 N N . CYS B 1 65 ? -4.809 -5.277 9.617 1 89.88 65 CYS B N 1
ATOM 1688 C CA . CYS B 1 65 ? -4.789 -4.984 8.188 1 89.88 65 CYS B CA 1
ATOM 1689 C C . CYS B 1 65 ? -5.969 -4.105 7.793 1 89.88 65 CYS B C 1
ATOM 1691 O O . CYS B 1 65 ? -7.125 -4.484 7.996 1 89.88 65 CYS B O 1
ATOM 1693 N N . ARG B 1 66 ? -5.648 -2.939 7.246 1 95.38 66 ARG B N 1
ATOM 1694 C CA . ARG B 1 66 ? -6.688 -2.002 6.832 1 95.38 66 ARG B CA 1
ATOM 1695 C C . ARG B 1 66 ? -6.465 -1.532 5.398 1 95.38 66 ARG B C 1
ATOM 1697 O O . ARG B 1 66 ? -5.332 -1.26 5 1 95.38 66 ARG B O 1
ATOM 1704 N N . ILE B 1 67 ? -7.516 -1.503 4.719 1 97.38 67 ILE B N 1
ATOM 1705 C CA . ILE B 1 67 ? -7.555 -0.903 3.389 1 97.38 67 ILE B CA 1
ATOM 1706 C C . ILE B 1 67 ? -8.562 0.241 3.369 1 97.38 67 ILE B C 1
ATOM 1708 O O . ILE B 1 67 ? -9.719 0.063 3.758 1 97.38 67 ILE B O 1
ATOM 1712 N N . GLU B 1 68 ? -8.156 1.407 3.021 1 97.5 68 GLU B N 1
ATOM 1713 C CA . GLU B 1 68 ? -9.039 2.557 2.838 1 97.5 68 GLU B CA 1
ATOM 1714 C C . GLU B 1 68 ? -9.484 2.686 1.383 1 97.5 68 GLU B C 1
ATOM 1716 O O . GLU B 1 68 ? -8.648 2.781 0.481 1 97.5 68 GLU B O 1
ATOM 1721 N N . LEU B 1 69 ? -10.719 2.605 1.15 1 97.31 69 LEU B N 1
ATOM 1722 C CA . LEU B 1 69 ? -11.312 2.877 -0.153 1 97.31 69 LEU B CA 1
ATOM 1723 C C . LEU B 1 69 ? -11.82 4.312 -0.23 1 97.31 69 LEU B C 1
ATOM 1725 O O . LEU B 1 69 ? -12.578 4.758 0.636 1 97.31 69 LEU B O 1
ATOM 1729 N N . LEU B 1 70 ? -11.398 5.074 -1.152 1 95.31 70 LEU B N 1
ATOM 1730 C CA . LEU B 1 70 ? -11.797 6.465 -1.354 1 95.31 70 LEU B CA 1
ATOM 1731 C C . LEU B 1 70 ? -12.43 6.656 -2.729 1 95.31 70 LEU B C 1
ATOM 1733 O O . LEU B 1 70 ? -11.805 6.363 -3.75 1 95.31 70 LEU B O 1
ATOM 1737 N N . GLN B 1 71 ? -13.648 7.094 -2.783 1 95.19 71 GLN B N 1
ATOM 1738 C CA . GLN B 1 71 ? -14.352 7.387 -4.027 1 95.19 71 GLN B CA 1
ATOM 1739 C C . GLN B 1 71 ? -14.617 8.883 -4.172 1 95.19 71 GLN B C 1
ATOM 1741 O O . GLN B 1 71 ? -15.5 9.43 -3.504 1 95.19 71 GLN B O 1
ATOM 1746 N N . PHE B 1 72 ? -13.859 9.5 -5.02 1 92.44 72 PHE B N 1
ATOM 1747 C CA . PHE B 1 72 ? -14.023 10.93 -5.25 1 92.44 72 PHE B CA 1
ATOM 1748 C C . PHE B 1 72 ? -15.234 11.203 -6.133 1 92.44 72 PHE B C 1
ATOM 1750 O O . PHE B 1 72 ? -15.539 10.422 -7.035 1 92.44 72 PHE B O 1
ATOM 1757 N N . LYS B 1 73 ? -15.922 12.297 -5.91 1 89.44 73 LYS B N 1
ATOM 1758 C CA . LYS B 1 73 ? -17.047 12.711 -6.742 1 89.44 73 LYS B CA 1
ATOM 1759 C C . LYS B 1 73 ? -16.578 13.164 -8.125 1 89.44 73 LYS B C 1
ATOM 1761 O O . LYS B 1 73 ? -17.234 12.883 -9.133 1 89.44 73 LYS B O 1
ATOM 1766 N N . THR B 1 74 ? -15.461 13.93 -8.148 1 77.31 74 THR B N 1
ATOM 1767 C CA . THR B 1 74 ? -14.883 14.344 -9.414 1 77.31 74 THR B CA 1
ATOM 1768 C C . THR B 1 74 ? -13.703 13.445 -9.797 1 77.31 74 THR B C 1
ATOM 1770 O O . THR B 1 74 ? -12.836 13.172 -8.961 1 77.31 74 THR B O 1
ATOM 1773 N N . ARG B 1 75 ? -13.992 12.727 -10.82 1 64.38 75 ARG B N 1
ATOM 1774 C CA . ARG B 1 75 ? -13.039 11.695 -11.211 1 64.38 75 ARG B CA 1
ATOM 1775 C C . ARG B 1 75 ? -12.086 12.203 -12.289 1 64.38 75 ARG B C 1
ATOM 1777 O O . ARG B 1 75 ? -12.5 12.914 -13.203 1 64.38 75 ARG B O 1
ATOM 1784 N N . GLN B 1 76 ? -10.805 11.906 -11.938 1 64.69 76 GLN B N 1
ATOM 1785 C CA . GLN B 1 76 ? -9.898 12.016 -13.078 1 64.69 76 GLN B CA 1
ATOM 1786 C C . GLN B 1 76 ? -9.578 10.641 -13.656 1 64.69 76 GLN B C 1
ATOM 1788 O O . GLN B 1 76 ? -9.398 9.672 -12.906 1 64.69 76 GLN B O 1
ATOM 1793 N N . PRO B 1 77 ? -9.758 10.453 -14.977 1 58.78 77 PRO B N 1
ATOM 1794 C CA . PRO B 1 77 ? -9.422 9.164 -15.594 1 58.78 77 PRO B CA 1
ATOM 1795 C C . PRO B 1 77 ? -7.945 8.812 -15.453 1 58.78 77 PRO B C 1
ATOM 1797 O O . PRO B 1 77 ? -7.102 9.703 -15.367 1 58.78 77 PRO B O 1
ATOM 1800 N N . ALA B 1 78 ? -7.633 7.668 -14.945 1 59.84 78 ALA B N 1
ATOM 1801 C CA . ALA B 1 78 ? -6.234 7.266 -15.07 1 59.84 78 ALA B CA 1
ATOM 1802 C C . ALA B 1 78 ? -6.121 5.832 -15.578 1 59.84 78 ALA B C 1
ATOM 1804 O O . ALA B 1 78 ? -7.031 5.023 -15.383 1 59.84 78 ALA B O 1
ATOM 1805 N N . GLU B 1 79 ? -5.023 5.527 -16.453 1 59 79 GLU B N 1
ATOM 1806 C CA . GLU B 1 79 ? -4.695 4.172 -16.875 1 59 79 GLU B CA 1
ATOM 1807 C C . GLU B 1 79 ? -4.016 3.387 -15.766 1 59 79 GLU B C 1
ATOM 1809 O O . GLU B 1 79 ? -3.271 3.957 -14.961 1 59 79 GLU B O 1
ATOM 1814 N N . ALA B 1 80 ? -4.297 2.068 -15.75 1 63.66 80 ALA B N 1
ATOM 1815 C CA . ALA B 1 80 ? -3.645 1.186 -14.789 1 63.66 80 ALA B CA 1
ATOM 1816 C C . ALA B 1 80 ? -2.143 1.104 -15.047 1 63.66 80 ALA B C 1
ATOM 1818 O O . ALA B 1 80 ? -1.713 0.948 -16.188 1 63.66 80 ALA B O 1
ATOM 1819 N N . PRO B 1 81 ? -1.34 1.266 -14.016 1 62.59 81 PRO B N 1
ATOM 1820 C CA . PRO B 1 81 ? 0.108 1.176 -14.219 1 62.59 81 PRO B CA 1
ATOM 1821 C C . PRO B 1 81 ? 0.581 -0.254 -14.469 1 62.59 81 PRO B C 1
ATOM 1823 O O . PRO B 1 81 ? -0.094 -1.21 -14.078 1 62.59 81 PRO B O 1
ATOM 1826 N N . LEU B 1 82 ? 1.658 -0.472 -15.164 1 64.31 82 LEU B N 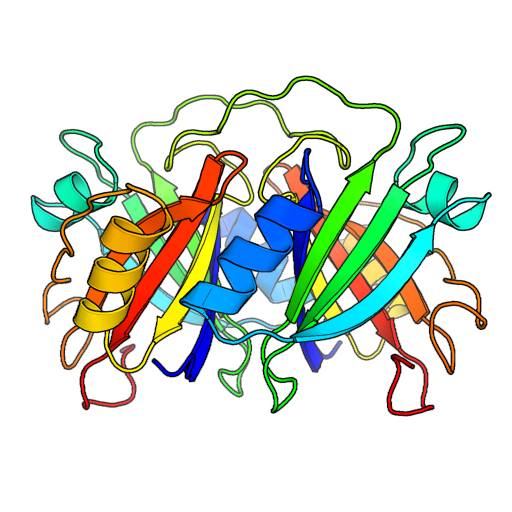1
ATOM 1827 C CA . LEU B 1 82 ? 2.367 -1.74 -15.297 1 64.31 82 LEU B CA 1
ATOM 1828 C C . LEU B 1 82 ? 3.102 -2.086 -14.008 1 64.31 82 LEU B C 1
ATOM 1830 O O . LEU B 1 82 ? 3.426 -1.199 -13.211 1 64.31 82 LEU B O 1
ATOM 1834 N N . PRO B 1 83 ? 3.438 -3.344 -13.727 1 64.62 83 PRO B N 1
ATOM 1835 C CA . PRO B 1 83 ? 4.18 -3.752 -12.531 1 64.62 83 PRO B CA 1
ATOM 1836 C C . PRO B 1 83 ? 5.52 -3.029 -12.391 1 64.62 83 PRO B C 1
ATOM 1838 O O . PRO B 1 83 ? 6.016 -2.852 -11.281 1 64.62 83 PRO B O 1
ATOM 1841 N N . SER B 1 84 ? 6.059 -2.605 -13.531 1 68.94 84 SER B N 1
ATOM 1842 C CA . SER B 1 84 ? 7.383 -1.993 -13.523 1 68.94 84 SER B CA 1
ATOM 1843 C C . SER B 1 84 ? 7.289 -0.473 -13.461 1 68.94 84 SER B C 1
ATOM 1845 O O . SER B 1 84 ? 8.312 0.218 -13.445 1 68.94 84 SER B O 1
ATOM 1847 N N . THR B 1 85 ? 6.082 0.188 -13.477 1 69.94 85 THR B N 1
ATOM 1848 C CA . THR B 1 85 ? 5.926 1.637 -13.406 1 69.94 85 THR B CA 1
ATOM 1849 C C . THR B 1 85 ? 6.344 2.164 -12.039 1 69.94 85 THR B C 1
ATOM 1851 O O . THR B 1 85 ? 5.883 1.67 -11.008 1 69.94 85 THR B O 1
ATOM 1854 N N . PRO B 1 86 ? 7.238 3.094 -11.969 1 75.75 86 PRO B N 1
ATOM 1855 C CA . PRO B 1 86 ? 7.691 3.621 -10.68 1 75.75 86 PRO B CA 1
ATOM 1856 C C . PRO B 1 86 ? 6.543 4.145 -9.82 1 75.75 86 PRO B C 1
ATOM 1858 O O . PRO B 1 86 ? 5.578 4.707 -10.344 1 75.75 86 PRO B O 1
ATOM 1861 N N . GLY B 1 87 ? 6.754 4.043 -8.5 1 82.56 87 GLY B N 1
ATOM 1862 C CA . GLY B 1 87 ? 5.738 4.469 -7.547 1 82.56 87 GLY B CA 1
ATOM 1863 C C . GLY B 1 87 ? 5.133 3.318 -6.766 1 82.56 87 GLY B C 1
ATOM 1864 O O . GLY B 1 87 ? 5.652 2.201 -6.793 1 82.56 87 GLY B O 1
ATOM 1865 N N . LEU B 1 88 ? 4.168 3.625 -5.949 1 89 88 LEU B N 1
ATOM 1866 C CA . LEU B 1 88 ? 3.408 2.592 -5.25 1 89 88 LEU B CA 1
ATOM 1867 C C . LEU B 1 88 ? 2.738 1.646 -6.242 1 89 88 LEU B C 1
ATOM 1869 O O . LEU B 1 88 ? 1.949 2.08 -7.086 1 89 88 LEU B O 1
ATOM 1873 N N . ARG B 1 89 ? 3.012 0.352 -6.086 1 89.25 89 ARG B N 1
ATOM 1874 C CA . ARG B 1 89 ? 2.668 -0.491 -7.227 1 89.25 89 ARG B CA 1
ATOM 1875 C C . ARG B 1 89 ? 1.745 -1.63 -6.809 1 89.25 89 ARG B C 1
ATOM 1877 O O . ARG B 1 89 ? 0.771 -1.933 -7.5 1 89.25 89 ARG B O 1
ATOM 1884 N N . HIS B 1 90 ? 2.139 -2.336 -5.758 1 93.38 90 HIS B N 1
ATOM 1885 C CA . HIS B 1 90 ? 1.179 -3.355 -5.352 1 93.38 90 HIS B CA 1
ATOM 1886 C C . HIS B 1 90 ? 1.123 -3.488 -3.832 1 93.38 90 HIS B C 1
ATOM 1888 O O . HIS B 1 90 ? 2.035 -3.041 -3.133 1 93.38 90 HIS B O 1
ATOM 1894 N N . LEU B 1 91 ? -0.02 -3.955 -3.369 1 96.12 91 LEU B N 1
ATOM 1895 C CA . LEU B 1 91 ? -0.26 -4.371 -1.991 1 96.12 91 LEU B CA 1
ATOM 1896 C C . LEU B 1 91 ? -0.212 -5.891 -1.867 1 96.12 91 LEU B C 1
ATOM 1898 O O . LEU B 1 91 ? -0.907 -6.602 -2.598 1 96.12 91 LEU B O 1
ATOM 1902 N N . ALA B 1 92 ? 0.626 -6.355 -1.018 1 96.31 92 ALA B N 1
ATOM 1903 C CA . ALA B 1 92 ? 0.729 -7.801 -0.811 1 96.31 92 ALA B CA 1
ATOM 1904 C C . ALA B 1 92 ? -0.002 -8.227 0.459 1 96.31 92 ALA B C 1
ATOM 1906 O O . ALA B 1 92 ? 0.245 -7.68 1.538 1 96.31 92 ALA B O 1
ATOM 1907 N N . LEU B 1 93 ? -0.834 -9.156 0.325 1 96.06 93 LEU B N 1
ATOM 1908 C CA . LEU B 1 93 ? -1.612 -9.711 1.429 1 96.06 93 LEU B CA 1
ATOM 1909 C C . LEU B 1 93 ? -1.321 -11.195 1.608 1 96.06 93 LEU B C 1
ATOM 1911 O O . LEU B 1 93 ? -1.343 -11.961 0.639 1 96.06 93 LEU B O 1
ATOM 1915 N N . ARG B 1 94 ? -1.078 -11.555 2.824 1 94.69 94 ARG B N 1
ATOM 1916 C CA . ARG B 1 94 ? -0.775 -12.945 3.156 1 94.69 94 ARG B CA 1
ATOM 1917 C C . ARG B 1 94 ? -2.051 -13.734 3.443 1 94.69 94 ARG B C 1
ATOM 1919 O O . ARG B 1 94 ? -2.881 -13.305 4.246 1 94.69 94 ARG B O 1
ATOM 1926 N N . VAL B 1 95 ? -2.129 -14.859 2.789 1 94.94 95 VAL B N 1
ATOM 1927 C CA . VAL B 1 95 ? -3.314 -15.695 2.965 1 94.94 95 VAL B CA 1
ATOM 1928 C C . VAL B 1 95 ? -2.902 -17.094 3.398 1 94.94 95 VAL B C 1
ATOM 1930 O O . VAL B 1 95 ? -1.757 -17.516 3.189 1 94.94 95 VAL B O 1
ATOM 1933 N N . ASP B 1 96 ? -3.82 -17.781 4.035 1 92.81 96 ASP B N 1
ATOM 1934 C CA . ASP B 1 96 ? -3.518 -19.109 4.559 1 92.81 96 ASP B CA 1
ATOM 1935 C C . ASP B 1 96 ? -3.727 -20.172 3.488 1 92.81 96 ASP B C 1
ATOM 1937 O O . ASP B 1 96 ? -3.184 -21.281 3.594 1 92.81 96 ASP B O 1
ATOM 1941 N N . ASP B 1 97 ? -4.516 -19.891 2.465 1 94.06 97 ASP B N 1
ATOM 1942 C CA . ASP B 1 97 ? -4.836 -20.844 1.399 1 94.06 97 ASP B CA 1
ATOM 1943 C C . ASP B 1 97 ? -4.992 -20.125 0.059 1 94.06 97 ASP B C 1
ATOM 1945 O O . ASP B 1 97 ? -6.09 -19.688 -0.293 1 94.06 97 ASP B O 1
ATOM 1949 N N . LEU B 1 98 ? -3.934 -20.109 -0.686 1 95.38 98 LEU B N 1
ATOM 1950 C CA . LEU B 1 98 ? -3.896 -19.406 -1.966 1 95.38 98 LEU B CA 1
ATOM 1951 C C . LEU B 1 98 ? -4.871 -20.031 -2.955 1 95.38 98 LEU B C 1
ATOM 1953 O O . LEU B 1 98 ? -5.57 -19.328 -3.68 1 95.38 98 LEU B O 1
ATOM 1957 N N . GLY B 1 99 ? -4.934 -21.344 -2.98 1 94.81 99 GLY B N 1
ATOM 1958 C CA . GLY B 1 99 ? -5.828 -22.047 -3.881 1 94.81 99 GLY B CA 1
ATOM 1959 C C . GLY B 1 99 ? -7.281 -21.641 -3.723 1 94.81 99 GLY B C 1
ATOM 1960 O O . GLY B 1 99 ? -7.957 -21.344 -4.707 1 94.81 99 GLY B O 1
ATOM 1961 N N . THR B 1 100 ? -7.75 -21.609 -2.523 1 94.25 100 THR B N 1
ATOM 1962 C CA . THR B 1 100 ? -9.125 -21.203 -2.242 1 94.25 100 THR B CA 1
ATOM 1963 C C . THR B 1 100 ? -9.375 -19.766 -2.682 1 94.25 100 THR B C 1
ATOM 1965 O O . THR B 1 100 ? -10.445 -19.453 -3.205 1 94.25 100 THR B O 1
ATOM 1968 N N . CYS B 1 101 ? -8.414 -18.891 -2.457 1 94.75 101 CYS B N 1
ATOM 1969 C CA . CYS B 1 101 ? -8.547 -17.5 -2.885 1 94.75 101 CYS B CA 1
ATOM 1970 C C . CYS B 1 101 ? -8.719 -17.422 -4.398 1 94.75 101 CYS B C 1
ATOM 1972 O O . CYS B 1 101 ? -9.586 -16.688 -4.887 1 94.75 101 CYS B O 1
ATOM 1974 N N . LEU B 1 102 ? -7.93 -18.156 -5.059 1 95.12 102 LEU B N 1
ATOM 1975 C CA . LEU B 1 102 ? -7.961 -18.109 -6.516 1 95.12 102 LEU B CA 1
ATOM 1976 C C . LEU B 1 102 ? -9.258 -18.703 -7.047 1 95.12 102 LEU B C 1
ATOM 1978 O O . LEU B 1 102 ? -9.789 -18.25 -8.062 1 95.12 102 LEU B O 1
ATOM 1982 N N . GLU B 1 103 ? -9.766 -19.719 -6.383 1 95.75 103 GLU B N 1
ATOM 1983 C CA . GLU B 1 103 ? -11.07 -20.266 -6.75 1 95.75 103 GLU B CA 1
ATOM 1984 C C . GLU B 1 103 ? -12.172 -19.219 -6.578 1 95.75 103 GLU B C 1
ATOM 1986 O O . GLU B 1 103 ? -13.023 -19.062 -7.453 1 95.75 103 GLU B O 1
ATOM 1991 N N . THR B 1 104 ? -12.156 -18.578 -5.473 1 95 104 THR B N 1
ATOM 1992 C CA . THR B 1 104 ? -13.125 -17.516 -5.219 1 95 104 THR B CA 1
ATOM 1993 C C . THR B 1 104 ? -13.016 -16.422 -6.277 1 95 104 THR B C 1
ATOM 1995 O O . THR B 1 104 ? -14.031 -15.938 -6.785 1 95 104 THR B O 1
ATOM 1998 N N . LEU B 1 105 ? -11.797 -16.016 -6.523 1 96.25 105 LEU B N 1
ATOM 1999 C CA . LEU B 1 105 ? -11.531 -14.992 -7.531 1 96.25 105 LEU B CA 1
ATOM 2000 C C . LEU B 1 105 ? -12.156 -15.367 -8.867 1 96.25 105 LEU B C 1
ATOM 2002 O O . LEU B 1 105 ? -12.82 -14.547 -9.508 1 96.25 105 LEU B O 1
ATOM 2006 N N . HIS B 1 106 ? -11.938 -16.578 -9.25 1 96.5 106 HIS B N 1
ATOM 2007 C CA . HIS B 1 106 ? -12.477 -17.062 -10.516 1 96.5 106 HIS B CA 1
ATOM 2008 C C . HIS B 1 106 ? -14 -17.125 -10.477 1 96.5 106 HIS B C 1
ATOM 2010 O O . HIS B 1 106 ? -14.672 -16.594 -11.359 1 96.5 106 HIS B O 1
ATOM 2016 N N . ARG B 1 107 ? -14.562 -17.703 -9.508 1 96.88 107 ARG B N 1
ATOM 2017 C CA . ARG B 1 107 ? -15.992 -17.969 -9.422 1 96.88 107 ARG B CA 1
ATOM 2018 C C . ARG B 1 107 ? -16.781 -16.688 -9.266 1 96.88 107 ARG B C 1
ATOM 2020 O O . ARG B 1 107 ? -17.859 -16.516 -9.852 1 96.88 107 ARG B O 1
ATOM 2027 N N . GLN B 1 108 ? -16.281 -15.828 -8.492 1 96.12 108 GLN B N 1
ATOM 2028 C CA . GLN B 1 108 ? -17.078 -14.664 -8.117 1 96.12 108 GLN B CA 1
ATOM 2029 C C . GLN B 1 108 ? -16.719 -13.453 -8.969 1 96.12 108 GLN B C 1
ATOM 2031 O O . GLN B 1 108 ? -17.547 -12.555 -9.156 1 96.12 108 GLN B O 1
ATOM 2036 N N . PHE B 1 109 ? -15.531 -13.391 -9.438 1 96 109 PHE B N 1
ATOM 2037 C CA . PHE B 1 109 ? -15.102 -12.164 -10.094 1 96 109 PHE B CA 1
ATOM 2038 C C . PHE B 1 109 ? -14.594 -12.461 -11.508 1 96 109 PHE B C 1
ATOM 2040 O O . PHE B 1 109 ? -14.148 -11.555 -12.211 1 96 109 PHE B O 1
ATOM 2047 N N . GLY B 1 110 ? -14.516 -13.695 -11.922 1 96.25 110 GLY B N 1
ATOM 2048 C CA . GLY B 1 110 ? -14.203 -14.094 -13.281 1 96.25 110 GLY B CA 1
ATOM 2049 C C . GLY B 1 110 ? -12.734 -13.945 -13.633 1 96.25 110 GLY B C 1
ATOM 2050 O O . GLY B 1 110 ? -12.359 -13.93 -14.805 1 96.25 110 GLY B O 1
ATOM 2051 N N . GLN B 1 111 ? -11.945 -13.68 -12.703 1 95.44 111 GLN B N 1
ATOM 2052 C CA . GLN B 1 111 ? -10.508 -13.555 -12.922 1 95.44 111 GLN B CA 1
ATOM 2053 C C . GLN B 1 111 ? -9.797 -14.891 -12.711 1 95.44 111 GLN B C 1
ATOM 2055 O O . GLN B 1 111 ? -9.906 -15.492 -11.641 1 95.44 111 GLN B O 1
ATOM 2060 N N . THR B 1 112 ? -9.07 -15.367 -13.719 1 95.81 112 THR B N 1
ATOM 2061 C CA . THR B 1 112 ? -8.289 -16.594 -13.656 1 95.81 112 THR B CA 1
ATOM 2062 C C . THR B 1 112 ? -6.789 -16.297 -13.664 1 95.81 112 THR B C 1
ATOM 2064 O O . THR B 1 112 ? -6.281 -15.688 -14.602 1 95.81 112 THR B O 1
ATOM 2067 N N . VAL B 1 113 ? -6.203 -16.656 -12.664 1 93.81 113 VAL B N 1
ATOM 2068 C CA . VAL B 1 113 ? -4.773 -16.406 -12.5 1 93.81 113 VAL B CA 1
ATOM 2069 C C . VAL B 1 113 ? -4.082 -17.672 -12 1 93.81 113 VAL B C 1
ATOM 2071 O O . VAL B 1 113 ? -4.664 -18.438 -11.234 1 93.81 113 VAL B O 1
ATOM 2074 N N . THR B 1 114 ? -2.916 -17.891 -12.461 1 93.06 114 THR B N 1
ATOM 2075 C CA . THR B 1 114 ? -2.098 -19 -11.992 1 93.06 114 THR B CA 1
ATOM 2076 C C . THR B 1 114 ? -1.034 -18.516 -11.016 1 93.06 114 THR B C 1
ATOM 2078 O O . THR B 1 114 ? -0.327 -17.547 -11.289 1 93.06 114 THR B O 1
ATOM 2081 N N . ALA B 1 115 ? -1.004 -19.234 -9.953 1 94.88 115 ALA B N 1
ATOM 2082 C CA . ALA B 1 115 ? 0.001 -18.891 -8.953 1 94.88 115 ALA B CA 1
ATOM 2083 C C . ALA B 1 115 ? 1.397 -19.297 -9.414 1 94.88 115 ALA B C 1
ATOM 2085 O O . ALA B 1 115 ? 1.552 -20.25 -10.188 1 94.88 115 ALA B O 1
ATOM 2086 N N . THR B 1 116 ? 2.334 -18.562 -9 1 95.19 116 THR B N 1
ATOM 2087 C CA . THR B 1 116 ? 3.748 -18.828 -9.242 1 95.19 116 THR B CA 1
ATOM 2088 C C . THR B 1 116 ? 4.453 -19.188 -7.938 1 95.19 116 THR B C 1
ATOM 2090 O O . THR B 1 116 ? 4.164 -18.625 -6.887 1 95.19 116 THR B O 1
ATOM 2093 N N . GLN B 1 117 ? 5.371 -20.141 -8.047 1 94.25 117 GLN B N 1
ATOM 2094 C CA . GLN B 1 117 ? 6.199 -20.484 -6.895 1 94.25 117 GLN B CA 1
ATOM 2095 C C . GLN B 1 117 ? 7.516 -19.719 -6.918 1 94.25 117 GLN B C 1
ATOM 2097 O O . GLN B 1 117 ? 8.25 -19.766 -7.91 1 94.25 117 GLN B O 1
ATOM 2102 N N . VAL B 1 118 ? 7.727 -19.016 -5.832 1 93.12 118 VAL B N 1
ATOM 2103 C CA . VAL B 1 118 ? 9.023 -18.375 -5.672 1 93.12 118 VAL B CA 1
ATOM 2104 C C . VAL B 1 118 ? 10.086 -19.422 -5.328 1 93.12 118 VAL B C 1
ATOM 2106 O O . VAL B 1 118 ? 9.852 -20.297 -4.492 1 93.12 118 VAL B O 1
ATOM 2109 N N . PRO B 1 119 ? 11.219 -19.297 -5.953 1 90.56 119 PRO B N 1
ATOM 2110 C CA . PRO B 1 119 ? 12.258 -20.297 -5.66 1 90.56 119 PRO B CA 1
ATOM 2111 C C . PRO B 1 119 ? 12.656 -20.312 -4.188 1 90.56 119 PRO B C 1
ATOM 2113 O O . PRO B 1 119 ? 12.734 -19.25 -3.549 1 90.56 119 PRO B O 1
ATOM 2116 N N . ASP B 1 120 ? 13.07 -21.453 -3.688 1 88.31 120 ASP B N 1
ATOM 2117 C CA . ASP B 1 120 ? 13.383 -21.672 -2.277 1 88.31 120 ASP B CA 1
ATOM 2118 C C . ASP B 1 120 ? 14.617 -20.875 -1.86 1 88.31 120 ASP B C 1
ATOM 2120 O O . ASP B 1 120 ? 14.75 -20.484 -0.697 1 88.31 120 ASP B O 1
ATOM 2124 N N . HIS B 1 121 ? 15.484 -20.672 -2.773 1 88.06 121 HIS B N 1
ATOM 2125 C CA . HIS B 1 121 ? 16.719 -19.984 -2.426 1 88.06 121 HIS B CA 1
ATOM 2126 C C . HIS B 1 121 ? 16.469 -18.5 -2.203 1 88.06 121 HIS B C 1
ATOM 2128 O O . HIS B 1 121 ? 17.312 -17.797 -1.653 1 88.06 121 HIS B O 1
ATOM 2134 N N . ILE B 1 122 ? 15.336 -18.016 -2.645 1 89 122 ILE B N 1
ATOM 2135 C CA . ILE B 1 122 ? 14.961 -16.609 -2.439 1 89 122 ILE B CA 1
ATOM 2136 C C . ILE B 1 122 ? 14.188 -16.469 -1.134 1 89 122 ILE B C 1
ATOM 2138 O O . ILE B 1 122 ? 14.469 -15.586 -0.324 1 89 122 ILE B O 1
ATOM 2142 N N . ILE B 1 123 ? 13.219 -17.281 -0.937 1 90.19 123 ILE B N 1
ATOM 2143 C CA . ILE B 1 123 ? 12.406 -17.297 0.273 1 90.19 123 ILE B CA 1
ATOM 2144 C C . ILE B 1 123 ? 12.477 -18.672 0.921 1 90.19 123 ILE B C 1
ATOM 2146 O O . ILE B 1 123 ? 12.055 -19.672 0.33 1 90.19 123 ILE B O 1
ATOM 2150 N N . ARG B 1 124 ? 12.914 -18.672 2.145 1 87.75 124 ARG B N 1
ATOM 2151 C CA . ARG B 1 124 ? 13.055 -19.938 2.873 1 87.75 124 ARG B CA 1
ATOM 2152 C C . ARG B 1 124 ? 11.695 -20.578 3.127 1 87.75 124 ARG B C 1
ATOM 2154 O O . ARG B 1 124 ? 10.773 -19.922 3.598 1 87.75 124 ARG B O 1
ATOM 2161 N N . GLY B 1 125 ? 11.586 -21.906 2.846 1 87.62 125 GLY B N 1
ATOM 2162 C CA . GLY B 1 125 ? 10.344 -22.625 3.068 1 87.62 125 GLY B CA 1
ATOM 2163 C C . GLY B 1 125 ? 9.367 -22.484 1.914 1 87.62 125 GLY B C 1
ATOM 2164 O O . GLY B 1 125 ? 8.336 -23.156 1.89 1 87.62 125 GLY B O 1
ATOM 2165 N N . GLY B 1 126 ? 9.711 -21.562 1.046 1 89.69 126 GLY B N 1
ATOM 2166 C CA . GLY B 1 126 ? 8.906 -21.391 -0.159 1 89.69 126 GLY B CA 1
ATOM 2167 C C . GLY B 1 126 ? 7.836 -20.328 -0.029 1 89.69 126 GLY B C 1
ATOM 2168 O O . GLY B 1 126 ? 7.445 -19.969 1.083 1 89.69 126 GLY B O 1
ATOM 2169 N N . LYS B 1 127 ? 7.375 -19.875 -1.105 1 94.5 127 LYS B N 1
ATOM 2170 C CA . LYS B 1 127 ? 6.32 -18.891 -1.24 1 94.5 127 LYS B CA 1
ATOM 2171 C C . LYS B 1 127 ? 5.57 -19.047 -2.561 1 94.5 127 LYS B C 1
ATOM 2173 O O . LYS B 1 127 ? 6.184 -19.062 -3.631 1 94.5 127 LYS B O 1
ATOM 2178 N N . GLY B 1 128 ? 4.297 -19.344 -2.445 1 95.62 128 GLY B N 1
ATOM 2179 C CA . GLY B 1 128 ? 3.428 -19.172 -3.6 1 95.62 128 GLY B CA 1
ATOM 2180 C C . GLY B 1 128 ? 2.822 -17.781 -3.689 1 95.62 128 GLY B C 1
ATOM 2181 O O . GLY B 1 128 ? 2.451 -17.203 -2.672 1 95.62 128 GLY B O 1
ATOM 2182 N N . MET B 1 129 ? 2.736 -17.312 -4.914 1 95.75 129 MET B N 1
ATOM 2183 C CA . MET B 1 129 ? 2.207 -15.961 -5.039 1 95.75 129 MET B CA 1
ATOM 2184 C C . MET B 1 129 ? 1.569 -15.75 -6.41 1 95.75 129 MET B C 1
ATOM 2186 O O . MET B 1 129 ? 1.801 -16.531 -7.332 1 95.75 129 MET B O 1
ATOM 2190 N N . CYS B 1 130 ? 0.774 -14.742 -6.527 1 94.56 130 CYS B N 1
ATOM 2191 C CA . CYS B 1 130 ? 0.274 -14.234 -7.801 1 94.56 130 CYS B CA 1
ATOM 2192 C C . CYS B 1 130 ? -0.171 -12.781 -7.68 1 94.56 130 CYS B C 1
ATOM 2194 O O . CYS B 1 130 ? -0.457 -12.312 -6.578 1 94.56 130 CYS B O 1
ATOM 2196 N N . TYR B 1 131 ? -0.075 -12.102 -8.742 1 93.75 131 TYR B N 1
ATOM 2197 C CA . TYR B 1 131 ? -0.714 -10.797 -8.867 1 93.75 131 TYR B CA 1
ATOM 2198 C C . TYR B 1 131 ? -2.143 -10.938 -9.383 1 93.75 131 TYR B C 1
ATOM 2200 O O . TYR B 1 131 ? -2.395 -11.664 -10.344 1 93.75 131 TYR B O 1
ATOM 2208 N N . ILE B 1 132 ? -3.018 -10.312 -8.758 1 94.12 132 ILE B N 1
ATOM 2209 C CA . ILE B 1 132 ? -4.387 -10.18 -9.25 1 94.12 132 ILE B CA 1
ATOM 2210 C C . ILE B 1 132 ? -4.738 -8.695 -9.391 1 94.12 132 ILE B C 1
ATOM 2212 O O . ILE B 1 132 ? -3.957 -7.828 -9 1 94.12 132 ILE B O 1
ATOM 2216 N N . ARG B 1 133 ? -5.879 -8.438 -9.945 1 93 133 ARG B N 1
ATOM 2217 C CA . ARG B 1 133 ? -6.359 -7.07 -10.125 1 93 133 ARG B CA 1
ATOM 2218 C C . ARG B 1 133 ? -7.656 -6.844 -9.352 1 93 133 ARG B C 1
ATOM 2220 O O . ARG B 1 133 ? -8.578 -7.656 -9.43 1 93 133 ARG B O 1
ATOM 2227 N N . ASP B 1 134 ? -7.672 -5.754 -8.594 1 94.94 134 ASP B N 1
ATOM 2228 C CA . ASP B 1 134 ? -8.953 -5.387 -8 1 94.94 134 ASP B CA 1
ATOM 2229 C C . A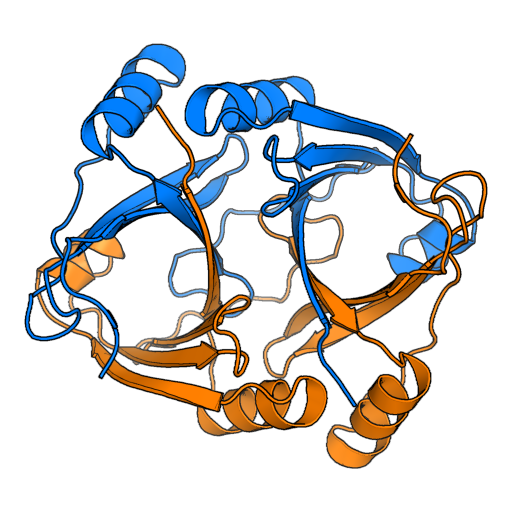SP B 1 134 ? -9.883 -4.77 -9.047 1 94.94 134 ASP B C 1
ATOM 2231 O O . ASP B 1 134 ? -9.516 -4.652 -10.219 1 94.94 134 ASP B O 1
ATOM 2235 N N . PRO B 1 135 ? -11.094 -4.344 -8.766 1 93.06 135 PRO B N 1
ATOM 2236 C CA . PRO B 1 135 ? -12.086 -3.908 -9.758 1 93.06 135 PRO B CA 1
ATOM 2237 C C . PRO B 1 135 ? -11.609 -2.707 -10.57 1 93.06 135 PRO B C 1
ATOM 2239 O O . PRO B 1 135 ? -12.062 -2.506 -11.703 1 93.06 135 PRO B O 1
ATOM 2242 N N . ASP B 1 136 ? -10.742 -1.84 -10.016 1 90.69 136 ASP B N 1
ATOM 2243 C CA . ASP B 1 136 ? -10.266 -0.658 -10.727 1 90.69 136 ASP B CA 1
ATOM 2244 C C . ASP B 1 136 ? -8.859 -0.876 -11.273 1 90.69 136 ASP B C 1
ATOM 2246 O O . ASP B 1 136 ? -8.219 0.066 -11.742 1 90.69 136 ASP B O 1
ATOM 2250 N N . GLY B 1 137 ? -8.367 -2.104 -11.109 1 89.69 137 GLY B N 1
ATOM 2251 C CA . GLY B 1 137 ? -7.117 -2.455 -11.766 1 89.69 137 GLY B CA 1
ATOM 2252 C C . GLY B 1 137 ? -5.914 -2.381 -10.844 1 89.69 137 GLY B C 1
ATOM 2253 O O . GLY B 1 137 ? -4.781 -2.619 -11.273 1 89.69 137 GLY B O 1
ATOM 2254 N N . ALA B 1 138 ? -6.039 -1.97 -9.633 1 91.88 138 ALA B N 1
ATOM 2255 C CA . ALA B 1 138 ? -4.918 -2.01 -8.703 1 91.88 138 ALA B CA 1
ATOM 2256 C C . ALA B 1 138 ? -4.336 -3.418 -8.602 1 91.88 138 ALA B C 1
ATOM 2258 O O . ALA B 1 138 ? -5.078 -4.402 -8.594 1 91.88 138 ALA B O 1
ATOM 2259 N N . ILE B 1 139 ? -3.035 -3.521 -8.492 1 92.25 139 ILE B N 1
ATOM 2260 C CA . ILE B 1 139 ? -2.369 -4.812 -8.375 1 92.25 139 ILE B CA 1
ATOM 2261 C C . ILE B 1 139 ? -2.318 -5.246 -6.914 1 92.25 139 ILE B C 1
ATOM 2263 O O . ILE B 1 139 ? -1.811 -4.512 -6.062 1 92.25 139 ILE B O 1
ATOM 2267 N N . ILE B 1 140 ? -2.906 -6.383 -6.645 1 95.69 140 ILE B N 1
ATOM 2268 C CA . ILE B 1 140 ? -2.824 -7.027 -5.336 1 95.69 140 ILE B CA 1
ATOM 2269 C C . ILE B 1 140 ? -2.037 -8.328 -5.453 1 95.69 140 ILE B C 1
ATOM 2271 O O . ILE B 1 140 ? -2.311 -9.156 -6.328 1 95.69 140 ILE B O 1
ATOM 2275 N N . GLU B 1 141 ? -1.05 -8.422 -4.648 1 96.19 141 GLU B N 1
ATOM 2276 C CA . GLU B 1 141 ? -0.344 -9.695 -4.543 1 96.19 141 GLU B CA 1
ATOM 2277 C C . GLU B 1 141 ? -0.969 -10.586 -3.477 1 96.19 141 GLU B C 1
ATOM 2279 O O . GLU B 1 141 ? -1.123 -10.172 -2.326 1 96.19 141 GLU B O 1
ATOM 2284 N N . LEU B 1 142 ? -1.358 -11.773 -3.857 1 96.56 142 LEU B N 1
ATOM 2285 C CA . LEU B 1 142 ? -1.644 -12.844 -2.906 1 96.56 142 LEU B CA 1
ATOM 2286 C C . LEU B 1 142 ? -0.402 -13.695 -2.652 1 96.56 142 LEU B C 1
ATOM 2288 O O . LEU B 1 142 ? 0.274 -14.109 -3.596 1 96.56 142 LEU B O 1
ATOM 2292 N N . CYS B 1 143 ? -0.127 -13.875 -1.381 1 95.88 143 CYS B N 1
ATOM 2293 C CA . CYS B 1 143 ? 1.051 -14.688 -1.104 1 95.88 143 CYS B CA 1
ATOM 2294 C C . CYS B 1 143 ? 0.792 -15.648 0.051 1 95.88 143 CYS B C 1
ATOM 2296 O O . CYS B 1 143 ? 0.102 -15.297 1.011 1 95.88 143 CYS B O 1
ATOM 2298 N N . GLN B 1 144 ? 1.233 -16.828 -0.08 1 95.62 144 GLN B N 1
ATOM 2299 C CA . GLN B 1 144 ? 1.222 -17.875 0.928 1 95.62 144 GLN B CA 1
ATOM 2300 C C . GLN B 1 144 ? 2.633 -18.391 1.206 1 95.62 144 GLN B C 1
ATOM 2302 O O . GLN B 1 144 ? 3.312 -18.875 0.299 1 95.62 144 GLN B O 1
ATOM 2307 N N . TYR B 1 145 ? 3.033 -18.234 2.424 1 93.69 145 TYR B N 1
ATOM 2308 C CA . TYR B 1 145 ? 4.371 -18.656 2.822 1 93.69 145 TYR B CA 1
ATOM 2309 C C . TYR B 1 145 ? 4.352 -20.078 3.352 1 93.69 145 TYR B C 1
ATOM 2311 O O . TYR B 1 145 ? 3.338 -20.531 3.891 1 93.69 145 TYR B O 1
ATOM 2319 N N . GLY B 1 146 ? 5.469 -20.703 3.168 1 88.75 146 GLY B N 1
ATOM 2320 C CA . GLY B 1 146 ? 5.66 -21.984 3.824 1 88.75 146 GLY B CA 1
ATOM 2321 C C . GLY B 1 146 ? 5.953 -21.859 5.305 1 88.75 146 GLY B C 1
ATOM 2322 O O . GLY B 1 146 ? 5.738 -20.812 5.898 1 88.75 146 GLY B O 1
ATOM 2323 N N . LEU B 1 147 ? 6.383 -22.891 5.969 1 80.69 147 LEU B N 1
ATOM 2324 C CA . LEU B 1 147 ? 6.406 -22.984 7.426 1 80.69 147 LEU B CA 1
ATOM 2325 C C . LEU B 1 147 ? 7.762 -22.562 7.977 1 80.69 147 LEU B C 1
ATOM 2327 O O . LEU B 1 147 ? 7.891 -22.266 9.164 1 80.69 147 LEU B O 1
ATOM 2331 N N . GLU B 1 148 ? 8.773 -22.438 7.148 1 81.44 148 GLU B N 1
ATOM 2332 C CA . GLU B 1 148 ? 10.102 -22.094 7.652 1 81.44 148 GLU B CA 1
ATOM 2333 C C . GLU B 1 148 ? 10.211 -20.594 7.949 1 81.44 148 GLU B C 1
ATOM 2335 O O . GLU B 1 148 ? 9.992 -19.766 7.066 1 81.44 148 GLU B O 1
ATOM 2340 N N . GLN B 1 149 ? 10.484 -20.203 9.266 1 77.88 149 GLN B N 1
ATOM 2341 C CA . GLN B 1 149 ? 10.68 -18.828 9.695 1 77.88 149 GLN B CA 1
ATOM 2342 C C . GLN B 1 149 ? 12.023 -18.656 10.398 1 77.88 149 GLN B C 1
ATOM 2344 O O . GLN B 1 149 ? 12.508 -19.562 11.062 1 77.88 149 GLN B O 1
ATOM 2349 N N . PRO B 1 150 ? 12.711 -17.375 10.219 1 79.75 150 PRO B N 1
ATOM 2350 C CA . PRO B 1 150 ? 12.195 -16.281 9.406 1 79.75 150 PRO B CA 1
ATOM 2351 C C . PRO B 1 150 ? 12.281 -16.578 7.906 1 79.75 150 PRO B C 1
ATOM 2353 O O . PRO B 1 150 ? 13.195 -17.266 7.457 1 79.75 150 PRO B O 1
ATOM 2356 N N . GLU B 1 151 ? 11.32 -16.016 7.18 1 82.69 151 GLU B N 1
ATOM 2357 C CA . GLU B 1 151 ? 11.227 -16.281 5.746 1 82.69 151 GLU B CA 1
ATOM 2358 C C . GLU B 1 151 ? 12.344 -15.578 4.98 1 82.69 151 GLU B C 1
ATOM 2360 O O . GLU B 1 151 ? 12.633 -15.93 3.836 1 82.69 151 GLU B O 1
ATOM 2365 N N . PHE B 1 152 ? 12.898 -14.477 5.609 1 78.19 152 PHE B N 1
ATOM 2366 C CA . PHE B 1 152 ? 13.953 -13.727 4.938 1 78.19 152 PHE B CA 1
ATOM 2367 C C . PHE B 1 152 ? 15.305 -13.984 5.605 1 78.19 152 PHE B C 1
ATOM 2369 O O . PHE B 1 152 ? 15.367 -14.273 6.801 1 78.19 152 PHE B O 1
ATOM 2376 N N . ARG B 1 153 ? 16.453 -14.109 4.902 1 68.75 153 ARG B N 1
ATOM 2377 C CA . ARG B 1 153 ? 17.797 -14.273 5.441 1 68.75 153 ARG B CA 1
ATOM 2378 C C . ARG B 1 153 ? 18.688 -13.109 5.043 1 68.75 153 ARG B C 1
ATOM 2380 O O . ARG B 1 153 ? 18.547 -12.547 3.955 1 68.75 153 ARG B O 1
#

Secondary structure (DSSP, 8-state):
--EEEEEEEEEE-S-HHHHHHHHHHHH--EEEEEEEEESHHHHHHHT-TT-EEEEEEEE-TTSS-EEEEEEESSPPP-PPPPTTSSEEEEEEEEES-HHHHHHHHHHHH------EEEPTTTSTT-EEEEEEE-TT--EEEEEEE-S-SSS--/--EEEEEEEEEE-S-HHHHHHHHHHHH--EEEEEEEE-SHHHHHHHT-TT--EEEEEEE-TTSS-EEEEEEESSPPP-PPPPTTSSEEEEEEEEES-HHHHHHHHHHHH------EEEPTTTSTT-EEEEEEE-TT--EEEEEEE-S-SSS--

Radius of gyration: 18.44 Å; Cα contacts (8 Å, |Δi|>4): 726; chains: 2; bounding box: 40×46×43 Å

Nearest PDB structures (foldseek):
  1ss4-assembly1_A  TM=8.349E-01  e=2.284E-11  Bacillus cereus
  3r4q-assembly2_D  TM=5.776E-01  e=9.198E-06  Agrobacterium fabrum str. C58
  6p29-assembly1_A  TM=5.712E-01  e=2.482E-05  Pseudoalteromonas luteoviolacea
  3rri-assembly1_A  TM=6.792E-01  e=1.597E-04  Alicyclobacillus acidocaldarius subsp. acidocaldarius DSM 446
  2wl9-assembly1_D  TM=3.340E-01  e=5.837E-03  Rhodococcus sp. DK17